Protein AF-A0A1J5NZS7-F1 (afdb_monomer)

Structure (mmCIF, N/CA/C/O backbone):
data_AF-A0A1J5NZS7-F1
#
_entry.id   AF-A0A1J5NZS7-F1
#
loop_
_atom_site.group_PDB
_atom_site.id
_atom_site.type_symbol
_atom_site.label_atom_id
_atom_site.label_alt_id
_atom_site.label_comp_id
_atom_site.label_asym_id
_atom_site.label_entity_id
_atom_site.label_seq_id
_atom_site.pdbx_PDB_ins_code
_atom_site.Cartn_x
_atom_site.Cartn_y
_atom_site.Cartn_z
_atom_site.occupancy
_atom_site.B_iso_or_equiv
_atom_site.auth_seq_id
_atom_site.auth_comp_id
_atom_site.auth_asym_id
_atom_site.auth_atom_id
_atom_site.pdbx_PDB_model_num
ATOM 1 N N . MET A 1 1 ? 31.445 -15.540 2.259 1.00 29.22 1 MET A N 1
ATOM 2 C CA . MET A 1 1 ? 31.788 -14.964 3.585 1.00 29.22 1 MET A CA 1
ATOM 3 C C . MET A 1 1 ? 31.310 -13.514 3.601 1.00 29.22 1 MET A C 1
ATOM 5 O O . MET A 1 1 ? 31.879 -12.692 2.897 1.00 29.22 1 MET A O 1
ATOM 9 N N . GLN A 1 2 ? 30.182 -13.220 4.257 1.00 33.12 2 GLN A N 1
ATOM 10 C CA . GLN A 1 2 ? 29.554 -11.894 4.183 1.00 33.12 2 GLN A CA 1
ATOM 11 C C . GLN A 1 2 ? 30.313 -10.897 5.062 1.00 33.12 2 GLN A C 1
ATOM 13 O O . GLN A 1 2 ? 30.347 -11.056 6.278 1.00 33.12 2 GLN A O 1
ATOM 18 N N . ILE A 1 3 ? 30.919 -9.870 4.457 1.00 36.88 3 ILE A N 1
ATOM 19 C CA . ILE A 1 3 ? 31.410 -8.723 5.223 1.00 36.88 3 ILE A CA 1
ATOM 20 C C . ILE A 1 3 ? 30.192 -7.904 5.631 1.00 36.88 3 ILE A C 1
ATOM 22 O O . ILE A 1 3 ? 29.577 -7.193 4.834 1.00 36.88 3 ILE A O 1
ATOM 26 N N . GLU A 1 4 ? 29.846 -8.080 6.898 1.00 38.47 4 GLU A N 1
ATOM 27 C CA . GLU A 1 4 ? 28.834 -7.358 7.641 1.00 38.47 4 GLU A CA 1
ATOM 28 C C . GLU A 1 4 ? 29.157 -5.862 7.601 1.00 38.47 4 GLU A C 1
ATOM 30 O O . GLU A 1 4 ? 29.973 -5.331 8.354 1.00 38.47 4 GLU A O 1
ATOM 35 N N . ARG A 1 5 ? 28.527 -5.162 6.655 1.00 43.25 5 ARG A N 1
ATOM 36 C CA . ARG A 1 5 ? 28.441 -3.707 6.689 1.00 43.25 5 ARG A CA 1
ATOM 37 C C . ARG A 1 5 ? 27.789 -3.363 8.025 1.00 43.25 5 ARG A C 1
ATOM 39 O O . ARG A 1 5 ? 26.646 -3.765 8.236 1.00 43.25 5 ARG A O 1
ATOM 46 N N . GLN A 1 6 ? 28.505 -2.663 8.911 1.00 40.53 6 GLN A N 1
ATOM 47 C CA . GLN A 1 6 ? 27.960 -2.142 10.169 1.00 40.53 6 GLN A CA 1
ATOM 48 C C . GLN A 1 6 ? 26.869 -1.110 9.863 1.00 40.53 6 GLN A C 1
ATOM 50 O O . GLN A 1 6 ? 27.062 0.102 9.892 1.00 40.53 6 GLN A O 1
ATOM 55 N N . GLU A 1 7 ? 25.703 -1.613 9.496 1.00 51.25 7 GLU A N 1
ATOM 56 C CA . GLU A 1 7 ? 24.465 -0.871 9.458 1.00 51.25 7 GLU A CA 1
ATOM 57 C C . GLU A 1 7 ? 23.940 -0.864 10.900 1.00 51.25 7 GLU A C 1
ATOM 59 O O . GLU A 1 7 ? 23.951 -1.911 11.553 1.00 51.25 7 GLU A O 1
ATOM 64 N N . PRO A 1 8 ? 23.505 0.283 11.446 1.00 57.53 8 PRO A N 1
ATOM 65 C CA . PRO A 1 8 ? 22.951 0.355 12.794 1.00 57.53 8 PRO A CA 1
ATOM 66 C C . PRO A 1 8 ? 21.948 -0.775 13.026 1.00 57.53 8 PRO A C 1
ATOM 68 O O . PRO A 1 8 ? 21.078 -0.994 12.184 1.00 57.53 8 PRO A O 1
ATOM 71 N N . LYS A 1 9 ? 22.043 -1.486 14.158 1.00 54.22 9 LYS A N 1
ATOM 72 C CA . LYS A 1 9 ? 21.214 -2.676 14.466 1.00 54.22 9 LYS A CA 1
ATOM 73 C C . LYS A 1 9 ? 19.714 -2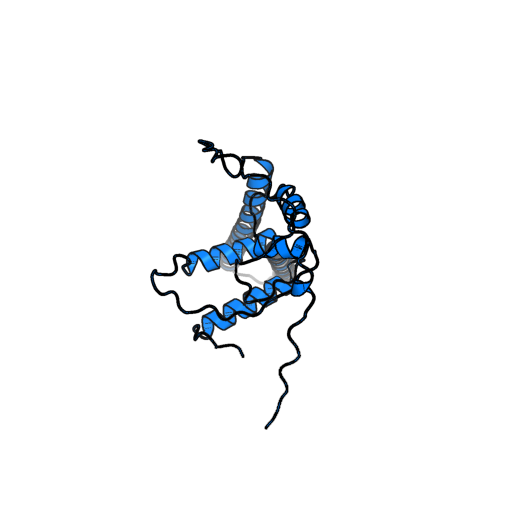.446 14.216 1.00 54.22 9 LYS A C 1
ATOM 75 O O . LYS A 1 9 ? 19.000 -3.349 13.788 1.00 54.22 9 LYS A O 1
ATOM 80 N N . LEU A 1 10 ? 19.262 -1.204 14.401 1.00 58.06 10 LEU A N 1
ATOM 81 C CA . LEU A 1 10 ? 17.901 -0.745 14.130 1.00 58.06 10 LEU A CA 1
ATOM 82 C C . LEU A 1 10 ? 17.540 -0.759 12.631 1.00 58.06 10 LEU A C 1
ATOM 84 O O . LEU A 1 10 ? 16.463 -1.213 12.261 1.00 58.06 10 LEU A O 1
ATOM 88 N N . GLN A 1 11 ? 18.454 -0.333 11.755 1.00 54.72 11 GLN A N 1
ATOM 89 C CA . GLN A 1 11 ? 18.287 -0.394 10.297 1.00 54.72 11 GLN A CA 1
ATOM 90 C C . GLN A 1 11 ? 18.297 -1.829 9.783 1.00 54.72 11 GLN A C 1
ATOM 92 O O . GLN A 1 11 ? 17.528 -2.158 8.881 1.00 54.72 11 GLN A O 1
ATOM 97 N N . HIS A 1 12 ? 19.134 -2.688 10.369 1.00 58.47 12 HIS A N 1
ATOM 98 C CA . HIS A 1 12 ? 19.174 -4.101 10.014 1.00 58.47 12 HIS A CA 1
ATOM 99 C C . HIS A 1 12 ? 17.858 -4.803 10.389 1.00 58.47 12 HIS A C 1
ATOM 101 O O . HIS A 1 12 ? 17.255 -5.461 9.547 1.00 58.47 12 HIS A O 1
ATOM 107 N N . GLY A 1 13 ? 17.342 -4.578 11.604 1.00 59.88 13 GLY A N 1
ATOM 108 C CA . GLY A 1 13 ? 16.048 -5.122 12.036 1.00 59.88 13 GLY A CA 1
ATOM 109 C C . GLY A 1 13 ? 14.876 -4.660 11.163 1.00 59.88 13 GLY A C 1
ATOM 110 O O . GLY A 1 13 ? 14.053 -5.477 10.751 1.00 59.88 13 GLY A O 1
ATOM 111 N N . LEU A 1 14 ? 14.836 -3.371 10.809 1.00 58.19 14 LEU A N 1
ATOM 112 C CA . LEU A 1 14 ? 13.777 -2.799 9.971 1.00 58.19 14 LEU A CA 1
ATOM 113 C C . LEU A 1 14 ? 13.832 -3.326 8.529 1.00 58.19 14 LEU A C 1
ATOM 115 O O . LEU A 1 14 ? 12.791 -3.603 7.941 1.00 58.19 14 LEU A O 1
ATOM 119 N N . LYS A 1 15 ? 15.038 -3.538 7.981 1.00 57.62 15 LYS A N 1
ATOM 120 C CA . LYS A 1 15 ? 15.243 -4.186 6.676 1.00 57.62 15 LYS A CA 1
ATOM 121 C C . LYS A 1 15 ? 14.808 -5.646 6.699 1.00 57.62 15 LYS A C 1
ATOM 123 O O . LYS A 1 15 ? 14.083 -6.067 5.806 1.00 57.62 15 LYS A O 1
ATOM 128 N N . THR A 1 16 ? 15.194 -6.411 7.714 1.00 60.88 16 THR A N 1
ATOM 129 C CA . THR A 1 16 ? 14.817 -7.827 7.825 1.00 60.88 16 THR A CA 1
ATOM 130 C C . THR A 1 16 ? 13.312 -7.993 8.018 1.00 60.88 16 THR A C 1
ATOM 132 O O . THR A 1 16 ? 12.717 -8.872 7.400 1.00 60.88 16 THR A O 1
ATOM 135 N N . LEU A 1 17 ? 12.671 -7.119 8.803 1.00 59.22 17 LEU A N 1
ATOM 136 C CA . LEU A 1 17 ? 11.213 -7.076 8.935 1.00 59.22 17 LEU A CA 1
ATOM 137 C C . LEU A 1 17 ? 10.540 -6.677 7.615 1.00 59.22 17 LEU A C 1
ATOM 139 O O . LEU A 1 17 ? 9.568 -7.313 7.221 1.00 59.22 17 LEU A O 1
ATOM 143 N N . PHE A 1 18 ? 11.081 -5.683 6.908 1.00 60.81 18 PHE A N 1
ATOM 144 C CA . PHE A 1 18 ? 10.610 -5.270 5.586 1.00 60.81 18 PHE A CA 1
ATOM 145 C C . PHE A 1 18 ? 10.687 -6.416 4.571 1.00 60.81 18 PHE A C 1
ATOM 147 O O . PHE A 1 18 ? 9.687 -6.715 3.931 1.00 60.81 18 PHE A O 1
ATOM 154 N N . TYR A 1 19 ? 11.827 -7.105 4.459 1.00 59.44 19 TYR A N 1
ATOM 155 C CA . TYR A 1 19 ? 11.985 -8.248 3.555 1.00 59.44 19 TYR A CA 1
ATOM 156 C C . TYR A 1 19 ? 11.144 -9.454 3.982 1.00 59.44 19 TYR A C 1
ATOM 158 O O . TYR A 1 19 ? 10.617 -10.137 3.114 1.00 59.44 19 TYR A O 1
ATOM 166 N N . LYS A 1 20 ? 10.961 -9.711 5.285 1.00 60.00 20 LYS A N 1
ATOM 167 C CA . LYS A 1 20 ? 10.060 -10.773 5.766 1.00 60.00 20 LYS A CA 1
ATOM 168 C C . LYS A 1 20 ? 8.598 -10.464 5.461 1.00 60.00 20 LYS A C 1
ATOM 170 O O . LYS A 1 20 ? 7.912 -11.337 4.950 1.00 60.00 20 LYS A O 1
ATOM 175 N N . LEU A 1 21 ? 8.132 -9.243 5.730 1.00 57.19 21 LEU A N 1
ATOM 176 C CA . LEU A 1 21 ? 6.785 -8.806 5.360 1.00 57.19 21 LEU A CA 1
ATOM 177 C C . LEU A 1 21 ? 6.618 -8.846 3.843 1.00 57.19 21 LEU A C 1
ATOM 179 O O . LEU A 1 21 ? 5.639 -9.384 3.350 1.00 57.19 21 LEU A O 1
ATOM 183 N N . MET A 1 22 ? 7.588 -8.356 3.081 1.00 57.00 22 MET A N 1
ATOM 184 C CA . MET A 1 22 ? 7.512 -8.372 1.626 1.00 57.00 22 MET A CA 1
ATOM 185 C C . MET A 1 22 ? 7.537 -9.803 1.067 1.00 57.00 22 MET A C 1
ATOM 187 O O . MET A 1 22 ? 6.711 -10.107 0.224 1.00 57.00 22 MET 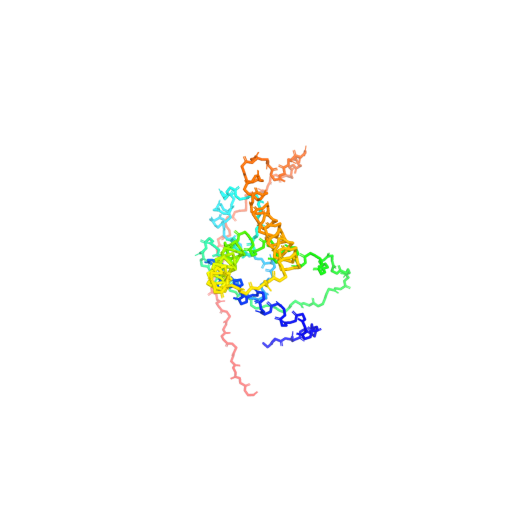A O 1
ATOM 191 N N . ASN A 1 23 ? 8.365 -10.725 1.564 1.00 57.88 23 ASN A N 1
ATOM 192 C CA . ASN A 1 23 ? 8.367 -12.124 1.099 1.00 57.88 23 ASN A CA 1
ATOM 193 C C . ASN A 1 23 ? 7.168 -12.940 1.596 1.00 57.88 23 ASN A C 1
ATOM 195 O O . ASN A 1 23 ? 6.746 -13.864 0.916 1.00 57.88 23 ASN A O 1
ATOM 199 N N . ALA A 1 24 ? 6.593 -12.601 2.752 1.00 51.91 24 ALA A N 1
ATOM 200 C CA . ALA A 1 24 ? 5.364 -13.235 3.229 1.00 51.91 24 ALA A CA 1
ATOM 201 C C . ALA A 1 24 ? 4.127 -12.800 2.429 1.00 51.91 24 ALA A C 1
ATOM 203 O O . ALA A 1 24 ? 3.082 -13.442 2.525 1.00 51.91 24 ALA A O 1
ATOM 204 N N . THR A 1 25 ? 4.225 -11.697 1.679 1.00 48.38 25 THR A N 1
ATOM 205 C CA . THR A 1 25 ? 3.036 -11.013 1.164 1.00 48.38 25 THR A CA 1
ATOM 206 C C . THR A 1 25 ? 3.089 -10.552 -0.281 1.00 48.38 25 THR A C 1
ATOM 208 O O . THR A 1 25 ? 2.053 -10.204 -0.850 1.00 48.38 25 THR A O 1
ATOM 211 N N . SER A 1 26 ? 4.273 -10.483 -0.868 1.00 52.22 26 SER A N 1
ATOM 212 C CA . SER A 1 26 ? 4.413 -10.340 -2.305 1.00 52.22 26 SER A CA 1
ATOM 213 C C . SER A 1 26 ? 4.351 -11.731 -2.917 1.00 52.22 26 SER A C 1
ATOM 215 O O . SER A 1 26 ? 4.823 -12.710 -2.343 1.00 52.22 26 SER A O 1
ATOM 217 N N . THR A 1 27 ? 3.772 -11.819 -4.105 1.00 51.03 27 THR A N 1
ATOM 218 C CA . THR A 1 27 ? 3.745 -13.037 -4.926 1.00 51.03 27 THR A CA 1
ATOM 219 C C . THR A 1 27 ? 5.139 -13.483 -5.387 1.00 51.03 27 THR A C 1
ATOM 221 O O . THR A 1 27 ? 5.258 -14.456 -6.123 1.00 51.03 27 THR A O 1
ATOM 224 N N . VAL A 1 28 ? 6.195 -12.772 -4.979 1.00 55.66 28 VAL A N 1
ATOM 225 C CA . VAL A 1 28 ? 7.517 -12.794 -5.587 1.00 55.66 28 VAL A CA 1
ATOM 226 C C . VAL A 1 28 ? 8.586 -12.820 -4.492 1.00 55.66 28 VAL A C 1
ATOM 228 O O . VAL A 1 28 ? 8.664 -11.921 -3.665 1.00 55.66 28 VAL A O 1
ATOM 231 N N . ASN A 1 29 ? 9.449 -13.834 -4.468 1.00 56.28 29 ASN A N 1
ATOM 232 C CA . ASN A 1 29 ? 10.486 -13.934 -3.439 1.00 56.28 29 ASN A CA 1
ATOM 233 C C . ASN A 1 29 ? 11.655 -12.982 -3.730 1.00 56.28 29 ASN A C 1
ATOM 235 O O . ASN A 1 29 ? 12.576 -13.311 -4.472 1.00 56.28 29 ASN A O 1
ATOM 239 N N . LEU A 1 30 ? 11.668 -11.818 -3.084 1.00 59.44 30 LEU A N 1
ATOM 240 C CA . LEU A 1 30 ? 12.799 -10.901 -3.140 1.00 59.44 30 LEU A CA 1
ATOM 241 C C . LEU A 1 30 ? 13.918 -11.389 -2.214 1.00 59.44 30 LEU A C 1
ATOM 243 O O . LEU A 1 30 ? 13.829 -11.321 -0.983 1.00 59.44 30 LEU A O 1
ATOM 247 N N . ARG A 1 31 ? 15.013 -11.867 -2.809 1.00 55.53 31 ARG A N 1
ATOM 248 C CA . ARG A 1 31 ? 16.212 -12.260 -2.064 1.00 55.53 31 ARG A CA 1
ATOM 249 C C . ARG A 1 31 ? 17.068 -11.023 -1.748 1.00 55.53 31 ARG A C 1
ATOM 251 O O . ARG A 1 31 ? 17.441 -10.246 -2.626 1.00 55.53 31 ARG A O 1
ATOM 258 N N . SER A 1 32 ? 17.326 -10.809 -0.455 1.00 53.50 32 SER A N 1
ATOM 259 C CA . SER A 1 32 ? 18.091 -9.668 0.072 1.00 53.50 32 SER A CA 1
ATOM 260 C C . SER A 1 32 ? 19.527 -9.656 -0.465 1.00 53.50 32 SER A C 1
ATOM 262 O O . SER A 1 32 ? 20.188 -10.688 -0.462 1.00 53.50 32 SER A O 1
ATOM 264 N N . GLY A 1 33 ? 20.025 -8.479 -0.862 1.00 56.69 33 GLY A N 1
ATOM 265 C CA . GLY A 1 33 ? 21.426 -8.274 -1.265 1.00 56.69 33 GLY A CA 1
ATOM 266 C C . GLY A 1 33 ? 21.675 -8.180 -2.772 1.00 56.69 33 GLY A C 1
ATOM 267 O O . GLY A 1 33 ? 22.801 -7.914 -3.178 1.00 56.69 33 GLY A O 1
ATOM 268 N N . ALA A 1 34 ? 20.644 -8.327 -3.608 1.00 58.12 34 ALA A N 1
ATOM 269 C CA . ALA A 1 34 ? 20.796 -8.217 -5.053 1.00 58.12 34 ALA A CA 1
ATOM 270 C C . ALA A 1 34 ? 21.145 -6.781 -5.498 1.00 58.12 34 ALA A C 1
ATOM 272 O O . ALA A 1 34 ? 20.353 -5.840 -5.323 1.00 58.12 34 ALA A O 1
ATOM 273 N N . GLY A 1 35 ? 22.324 -6.633 -6.108 1.00 62.75 35 GLY A N 1
ATOM 274 C CA . GLY A 1 35 ? 22.712 -5.437 -6.850 1.00 62.75 35 GLY A CA 1
ATOM 275 C C . GLY A 1 35 ? 21.821 -5.206 -8.077 1.00 62.75 35 GLY A C 1
ATOM 276 O O . GLY A 1 35 ? 21.082 -6.091 -8.516 1.00 62.75 35 GLY A O 1
ATOM 277 N N . ASP A 1 36 ? 21.886 -3.998 -8.633 1.00 72.88 36 ASP A N 1
ATOM 278 C CA . ASP A 1 36 ? 21.154 -3.649 -9.861 1.00 72.88 36 ASP A CA 1
ATOM 279 C C . ASP A 1 36 ? 21.914 -4.093 -11.131 1.00 72.88 36 ASP A C 1
ATOM 281 O O . ASP A 1 36 ? 21.402 -3.971 -12.239 1.00 72.88 36 ASP A O 1
ATOM 285 N N . PHE A 1 37 ? 23.125 -4.643 -10.972 1.00 80.88 37 PHE A N 1
ATOM 286 C CA . PHE A 1 37 ? 23.946 -5.176 -12.055 1.00 80.88 37 PHE A CA 1
ATOM 287 C C . PHE A 1 37 ? 23.483 -6.581 -12.450 1.00 80.88 37 PHE A C 1
ATOM 289 O O . PHE A 1 37 ? 23.514 -7.496 -11.625 1.00 80.88 37 PHE A O 1
ATOM 296 N N . ARG A 1 38 ? 23.017 -6.741 -13.694 1.00 85.50 38 ARG A N 1
ATOM 297 C CA . ARG A 1 38 ? 22.418 -7.982 -14.206 1.00 85.50 38 ARG A CA 1
ATOM 298 C C . ARG A 1 38 ? 22.684 -8.141 -15.697 1.00 85.50 38 ARG A C 1
ATOM 300 O O . ARG A 1 38 ? 22.736 -7.152 -16.425 1.00 85.50 38 ARG A O 1
ATOM 307 N N . LEU A 1 39 ? 22.780 -9.390 -16.138 1.00 88.75 39 LEU A N 1
ATOM 308 C CA . LEU A 1 39 ? 22.722 -9.765 -17.546 1.00 88.75 39 LEU A CA 1
ATOM 309 C C . LEU A 1 39 ? 21.345 -10.376 -17.808 1.00 88.75 39 LEU A C 1
ATOM 311 O O . LEU A 1 39 ? 20.911 -11.253 -17.067 1.00 88.75 39 LEU A O 1
ATOM 315 N N . LEU A 1 40 ? 20.652 -9.877 -18.830 1.00 90.56 40 LEU A N 1
ATOM 316 C CA . LEU A 1 40 ? 19.320 -10.337 -19.213 1.00 90.56 40 LEU A CA 1
ATOM 317 C C . LEU A 1 40 ? 19.367 -10.835 -20.653 1.00 90.56 40 LEU A C 1
ATOM 319 O O . LEU A 1 40 ? 19.869 -10.136 -21.533 1.00 90.56 40 LEU A O 1
ATOM 323 N N . ASP A 1 41 ? 18.814 -12.020 -20.890 1.00 92.44 41 ASP A N 1
ATOM 324 C CA . ASP A 1 41 ? 18.586 -12.497 -22.249 1.00 92.44 41 ASP A CA 1
ATOM 325 C C . ASP A 1 41 ? 17.520 -11.628 -22.946 1.00 92.44 41 ASP A C 1
ATOM 327 O O . ASP A 1 41 ? 16.601 -11.085 -22.319 1.00 92.44 41 ASP A O 1
ATOM 331 N N . ARG A 1 42 ? 17.621 -11.510 -24.271 1.00 92.31 42 ARG A N 1
ATOM 332 C CA . ARG A 1 42 ? 16.721 -10.715 -25.112 1.00 92.31 42 ARG A CA 1
ATOM 333 C C . ARG A 1 42 ? 15.263 -11.132 -24.934 1.00 92.31 42 ARG A C 1
ATOM 335 O O . ARG A 1 42 ? 14.382 -10.272 -24.944 1.00 92.31 42 ARG A O 1
ATOM 342 N N . ARG A 1 43 ? 14.999 -12.427 -24.723 1.00 91.62 43 ARG A N 1
ATOM 343 C CA . ARG A 1 43 ? 13.647 -12.930 -24.438 1.00 91.62 43 ARG A CA 1
ATOM 344 C C . ARG A 1 43 ? 13.063 -12.295 -23.173 1.00 91.62 43 ARG A C 1
ATOM 346 O O . ARG A 1 43 ? 11.923 -11.837 -23.202 1.00 91.62 43 ARG A O 1
ATOM 353 N N . VAL A 1 44 ? 13.849 -12.207 -22.100 1.00 91.25 44 VAL A N 1
ATOM 354 C CA . VAL A 1 44 ? 13.435 -11.602 -20.823 1.00 91.25 44 VAL A CA 1
ATOM 355 C C . VAL A 1 44 ? 13.119 -10.118 -21.008 1.00 91.25 44 VAL A C 1
ATOM 357 O O . VAL A 1 44 ? 12.064 -9.646 -20.583 1.00 91.25 44 VAL A O 1
ATOM 360 N N . VAL A 1 45 ? 13.997 -9.395 -21.711 1.00 92.06 45 VAL A N 1
ATOM 361 C CA . VAL A 1 45 ? 13.826 -7.962 -21.999 1.00 92.06 45 VAL A CA 1
ATOM 362 C C . VAL A 1 45 ? 12.528 -7.697 -22.764 1.00 92.06 45 VAL A C 1
ATOM 364 O O . VAL A 1 45 ? 11.782 -6.785 -22.409 1.00 92.06 45 VAL A O 1
ATOM 367 N N . ASN A 1 46 ? 12.213 -8.516 -23.770 1.00 92.75 46 ASN A N 1
ATOM 368 C CA . ASN A 1 46 ? 10.983 -8.371 -24.549 1.00 92.75 46 ASN A CA 1
ATOM 369 C C . ASN A 1 46 ? 9.722 -8.507 -23.676 1.00 92.75 46 ASN A C 1
ATOM 371 O O . ASN A 1 46 ? 8.803 -7.701 -23.810 1.00 92.75 46 ASN A O 1
ATOM 375 N N . HIS A 1 47 ? 9.689 -9.473 -22.750 1.00 90.88 47 HIS A N 1
ATOM 376 C CA . HIS A 1 47 ? 8.553 -9.643 -21.837 1.00 90.88 47 HIS A CA 1
ATOM 377 C C . HIS A 1 47 ? 8.421 -8.484 -20.843 1.00 90.88 47 HIS A C 1
ATOM 379 O O . HIS A 1 47 ? 7.318 -7.986 -20.637 1.00 90.88 47 HIS A O 1
ATOM 385 N N . ILE A 1 48 ? 9.532 -7.993 -20.284 1.00 90.56 48 ILE A N 1
ATOM 386 C CA . ILE A 1 48 ? 9.523 -6.836 -19.370 1.00 90.56 48 ILE A CA 1
ATOM 387 C C . ILE A 1 48 ? 9.065 -5.554 -20.084 1.00 90.56 48 ILE A C 1
ATOM 389 O O . ILE A 1 48 ? 8.387 -4.704 -19.498 1.00 90.56 48 ILE A O 1
ATOM 393 N N . ASN A 1 49 ? 9.423 -5.391 -21.357 1.00 89.56 49 ASN A N 1
ATOM 394 C CA . ASN A 1 49 ? 9.003 -4.240 -22.155 1.00 89.56 49 ASN A CA 1
ATOM 395 C C . ASN A 1 49 ? 7.511 -4.280 -22.506 1.00 89.56 49 ASN A C 1
ATOM 397 O O . ASN A 1 49 ? 6.902 -3.221 -22.625 1.00 89.56 49 ASN A O 1
ATOM 401 N N . ALA A 1 50 ? 6.915 -5.471 -22.609 1.00 89.19 50 ALA A N 1
ATOM 402 C CA . ALA A 1 50 ? 5.487 -5.642 -22.869 1.00 89.19 50 ALA A CA 1
ATOM 403 C C . ALA A 1 50 ? 4.591 -5.341 -21.651 1.00 89.19 50 ALA A C 1
ATOM 405 O O . ALA A 1 50 ? 3.378 -5.203 -21.809 1.00 89.19 50 ALA A O 1
ATOM 406 N N . LEU A 1 51 ? 5.157 -5.233 -20.442 1.00 88.00 51 LEU A N 1
ATOM 407 C CA . LEU A 1 51 ? 4.382 -4.951 -19.235 1.00 88.00 51 LEU A CA 1
ATOM 408 C C . LEU A 1 51 ? 3.783 -3.532 -19.282 1.00 88.00 51 LEU A C 1
ATOM 410 O O . LEU A 1 51 ? 4.529 -2.559 -19.447 1.00 88.00 51 LEU A O 1
ATOM 414 N N . PRO A 1 52 ? 2.460 -3.377 -19.081 1.00 82.94 52 PRO A N 1
ATOM 415 C CA . PRO A 1 52 ? 1.797 -2.072 -19.122 1.00 82.94 52 PRO A CA 1
ATOM 416 C C . PRO A 1 52 ? 2.106 -1.199 -17.895 1.00 82.94 52 PRO A C 1
ATOM 418 O O . PRO A 1 52 ? 1.727 -0.031 -17.862 1.00 82.94 52 PRO A O 1
ATOM 421 N N . GLU A 1 53 ? 2.792 -1.755 -16.896 1.00 83.44 53 GLU A N 1
ATOM 422 C CA . GLU A 1 53 ? 3.058 -1.125 -15.607 1.00 83.44 53 GLU A CA 1
ATOM 423 C C . GLU A 1 53 ? 3.905 0.142 -15.756 1.00 83.44 53 GLU A C 1
ATOM 425 O O . GLU A 1 53 ? 5.014 0.141 -16.314 1.00 83.44 53 GLU A O 1
ATOM 430 N N . ARG A 1 54 ? 3.383 1.237 -15.201 1.00 81.62 54 ARG A N 1
ATOM 431 C CA . ARG A 1 54 ? 4.062 2.534 -15.118 1.00 81.62 54 ARG A CA 1
ATOM 432 C C . ARG A 1 54 ? 4.937 2.614 -13.883 1.00 81.62 54 ARG A C 1
ATOM 434 O O . ARG A 1 54 ? 6.094 3.027 -13.966 1.00 81.62 54 ARG A O 1
ATOM 441 N N . ASN A 1 55 ? 4.399 2.202 -12.737 1.00 76.31 55 ASN A N 1
ATOM 442 C CA . ASN A 1 55 ? 5.114 2.203 -11.462 1.00 76.31 55 ASN A CA 1
ATOM 443 C C . ASN A 1 55 ? 6.004 0.960 -11.332 1.00 76.31 55 ASN A C 1
ATOM 445 O O . ASN A 1 55 ? 5.719 0.026 -10.585 1.00 76.31 55 ASN A O 1
ATOM 449 N N . ARG A 1 56 ? 7.106 0.953 -12.086 1.00 77.38 56 ARG A N 1
ATOM 450 C CA . ARG A 1 56 ? 8.000 -0.201 -12.222 1.00 77.38 56 ARG A CA 1
ATOM 451 C C . ARG A 1 56 ? 8.912 -0.385 -11.011 1.00 77.38 56 ARG A C 1
ATOM 453 O O . ARG A 1 56 ? 9.946 0.270 -10.878 1.00 77.38 56 ARG A O 1
ATOM 460 N N . PHE A 1 57 ? 8.595 -1.359 -10.167 1.00 78.19 57 PHE A N 1
ATOM 461 C CA . PHE A 1 57 ? 9.540 -1.887 -9.184 1.00 78.19 57 PHE A CA 1
ATOM 462 C C . PHE A 1 57 ? 10.363 -3.012 -9.823 1.00 78.19 57 PHE A C 1
ATOM 464 O O . PHE A 1 57 ? 10.049 -4.193 -9.695 1.00 78.19 57 PHE A O 1
ATOM 471 N N . MET A 1 58 ? 11.436 -2.637 -10.523 1.00 78.69 58 MET A N 1
ATOM 472 C CA . MET A 1 58 ? 12.278 -3.570 -11.289 1.00 78.69 58 MET A CA 1
ATOM 473 C C . MET A 1 58 ? 12.721 -4.802 -10.490 1.00 78.69 58 MET A C 1
ATOM 475 O O . MET A 1 58 ? 12.685 -5.908 -11.013 1.00 78.69 58 MET A O 1
ATOM 479 N N . LYS A 1 59 ? 13.068 -4.638 -9.204 1.00 75.69 59 LYS A N 1
ATOM 480 C CA . LYS A 1 59 ? 13.494 -5.761 -8.351 1.00 75.69 59 LYS A CA 1
ATOM 481 C C . LYS A 1 59 ? 12.416 -6.836 -8.201 1.00 75.69 59 LYS A C 1
ATOM 483 O O . LYS A 1 59 ? 12.761 -8.007 -8.168 1.00 75.69 59 LYS A O 1
ATOM 488 N N . GLY A 1 60 ? 11.145 -6.443 -8.122 1.00 75.88 60 GLY A N 1
ATOM 489 C CA . GLY A 1 60 ? 10.026 -7.384 -8.110 1.00 75.88 60 GLY A CA 1
ATOM 490 C C . GLY A 1 60 ? 9.706 -7.909 -9.505 1.00 75.88 60 GLY A C 1
ATOM 491 O O . GLY A 1 60 ? 9.446 -9.092 -9.659 1.00 75.88 60 GLY A O 1
ATOM 492 N N . LEU A 1 61 ? 9.787 -7.063 -10.536 1.00 82.00 61 LEU A N 1
ATOM 493 C CA . LEU A 1 61 ? 9.466 -7.478 -11.904 1.00 82.00 61 LEU A CA 1
ATOM 494 C C . LEU A 1 61 ? 10.431 -8.525 -12.454 1.00 82.00 61 LEU A C 1
ATOM 496 O O . LEU A 1 61 ? 9.976 -9.470 -13.084 1.00 82.00 61 LEU A O 1
ATOM 500 N N . TYR A 1 62 ? 11.731 -8.426 -12.172 1.00 82.75 62 TYR A N 1
ATOM 501 C CA . TYR A 1 62 ? 12.687 -9.455 -12.600 1.00 82.75 62 TYR A CA 1
ATOM 502 C C . TYR A 1 62 ? 12.333 -10.842 -12.064 1.00 82.75 62 TYR A C 1
ATOM 504 O O . TYR A 1 62 ? 12.376 -11.818 -12.805 1.00 82.75 62 TYR A O 1
ATOM 512 N N . GLU A 1 63 ? 11.943 -10.909 -10.797 1.00 78.50 63 GLU A N 1
ATOM 513 C CA . GLU A 1 63 ? 11.559 -12.156 -10.143 1.00 78.50 63 GLU A CA 1
ATOM 514 C C . GLU A 1 63 ? 10.143 -12.611 -10.559 1.00 78.50 63 GLU A C 1
ATOM 516 O O . GLU A 1 63 ? 9.892 -13.807 -10.667 1.00 78.50 63 GLU A O 1
ATOM 521 N N . TRP A 1 64 ? 9.217 -11.684 -10.846 1.00 79.94 64 TRP A N 1
ATOM 522 C CA . TRP A 1 64 ? 7.850 -12.004 -11.286 1.00 79.94 64 TRP A CA 1
ATOM 523 C C . TRP A 1 64 ? 7.812 -12.700 -12.647 1.00 79.94 64 TRP A C 1
ATOM 525 O O . TRP A 1 64 ? 7.019 -13.615 -12.849 1.00 79.94 64 TRP A O 1
ATOM 535 N N . VAL A 1 65 ? 8.673 -12.278 -13.580 1.00 84.19 65 VAL A N 1
ATOM 536 C CA . VAL A 1 65 ? 8.720 -12.874 -14.923 1.00 84.19 65 VAL A CA 1
ATOM 537 C C . VAL A 1 65 ? 9.188 -14.343 -14.863 1.00 84.19 65 VAL A C 1
ATOM 539 O O . VAL A 1 65 ? 8.855 -15.124 -15.750 1.00 84.19 65 VAL A O 1
ATOM 542 N N . GLY A 1 66 ? 9.892 -14.748 -13.797 1.00 81.50 66 GLY A N 1
ATOM 543 C CA . GLY A 1 66 ? 10.077 -16.160 -13.443 1.00 81.50 66 GLY A CA 1
ATOM 544 C C . GLY A 1 66 ? 11.004 -16.961 -14.363 1.00 81.50 66 GLY A C 1
ATOM 545 O O . GLY A 1 66 ? 10.915 -18.184 -14.397 1.00 81.50 66 GLY A O 1
ATOM 546 N N . PHE A 1 67 ? 11.875 -16.293 -15.123 1.00 86.00 67 PHE A N 1
ATOM 547 C CA . PHE A 1 67 ? 12.897 -16.962 -15.930 1.00 86.00 67 PHE A CA 1
ATOM 548 C C . PHE A 1 67 ? 14.015 -17.560 -15.067 1.00 86.00 67 PHE A C 1
ATOM 550 O O . PHE A 1 67 ? 14.312 -17.066 -13.974 1.00 86.00 67 PHE A O 1
ATOM 557 N N . ASP A 1 68 ? 14.691 -18.574 -15.613 1.00 84.12 68 ASP A N 1
ATOM 558 C CA . ASP A 1 68 ? 15.866 -19.179 -14.991 1.00 84.12 68 ASP A CA 1
ATOM 559 C C . ASP A 1 68 ? 16.924 -18.118 -14.686 1.00 84.12 68 ASP A C 1
ATOM 561 O O . ASP A 1 68 ? 17.354 -17.352 -15.552 1.00 84.12 68 ASP A O 1
ATOM 565 N N . SER A 1 69 ? 17.324 -18.066 -13.419 1.00 83.06 69 SER A N 1
ATOM 566 C CA . SER A 1 69 ? 18.195 -17.026 -12.890 1.00 83.06 69 SER A CA 1
ATOM 567 C C . SER A 1 69 ? 19.332 -17.654 -12.097 1.00 83.06 69 SER A C 1
ATOM 569 O O . SER A 1 69 ? 19.103 -18.437 -11.175 1.00 83.06 69 SER A O 1
ATOM 571 N N . VAL A 1 70 ? 20.566 -17.281 -12.437 1.00 84.94 70 VAL A N 1
ATOM 572 C CA . VAL A 1 70 ? 21.778 -17.686 -11.714 1.00 84.94 70 VAL A CA 1
ATOM 573 C C . VAL A 1 70 ? 22.375 -16.466 -11.027 1.00 84.94 70 VAL A C 1
ATOM 575 O O . VAL A 1 70 ? 22.486 -15.392 -11.618 1.00 84.94 70 VAL A O 1
ATOM 578 N N . TRP A 1 71 ? 22.770 -16.638 -9.768 1.00 79.88 71 TRP A N 1
ATOM 579 C CA . TRP A 1 71 ? 23.360 -15.581 -8.958 1.00 79.88 71 TRP A CA 1
ATOM 580 C C . TRP A 1 71 ? 24.868 -15.754 -8.885 1.00 79.88 71 TRP A C 1
ATOM 582 O O . TRP A 1 71 ? 25.359 -16.814 -8.508 1.00 79.88 71 TRP A O 1
ATOM 592 N N . LEU A 1 72 ? 25.593 -14.687 -9.211 1.00 81.56 72 LEU A N 1
ATOM 593 C CA . LEU A 1 72 ? 27.033 -14.612 -9.013 1.00 81.56 72 LEU A CA 1
ATOM 594 C C . LEU A 1 72 ? 27.303 -13.732 -7.800 1.00 81.56 72 LEU A C 1
ATOM 596 O O . LEU A 1 72 ? 27.022 -12.530 -7.809 1.00 81.56 72 LEU A O 1
ATOM 600 N N . GLU A 1 73 ? 27.820 -14.347 -6.742 1.00 80.12 73 GLU A N 1
ATOM 601 C CA . GLU A 1 73 ? 28.275 -13.607 -5.576 1.00 80.12 73 GLU A CA 1
ATOM 602 C C . GLU A 1 73 ? 29.503 -12.784 -5.958 1.00 80.12 73 GLU A C 1
ATOM 604 O O . GLU A 1 73 ? 30.506 -13.311 -6.436 1.00 80.12 73 GLU A O 1
ATOM 609 N N . TYR A 1 74 ? 29.425 -11.474 -5.743 1.00 76.81 74 TYR A N 1
ATOM 610 C CA . TYR A 1 74 ? 30.567 -10.589 -5.893 1.00 76.81 74 TYR A CA 1
ATOM 611 C C . TYR A 1 74 ? 30.628 -9.636 -4.708 1.00 76.81 74 TYR A C 1
ATOM 613 O O . TYR A 1 74 ? 29.608 -9.224 -4.147 1.00 76.81 74 TYR A O 1
ATOM 621 N N . GLN A 1 75 ? 31.844 -9.265 -4.330 1.00 75.94 75 GLN A N 1
ATOM 622 C CA . GLN A 1 75 ? 32.062 -8.276 -3.294 1.00 75.94 75 GLN A CA 1
ATOM 623 C C . GLN A 1 75 ? 32.224 -6.900 -3.935 1.00 75.94 75 GLN A C 1
ATOM 625 O O . GLN A 1 75 ? 33.201 -6.629 -4.629 1.00 75.94 75 GLN A O 1
ATOM 630 N N . ALA A 1 76 ? 31.250 -6.020 -3.712 1.00 72.69 76 ALA A N 1
ATOM 631 C CA . ALA A 1 76 ? 31.355 -4.640 -4.160 1.00 72.69 76 ALA A CA 1
ATOM 632 C C . ALA A 1 76 ? 32.449 -3.918 -3.356 1.00 72.69 76 ALA A C 1
ATOM 634 O O . ALA A 1 76 ? 32.332 -3.764 -2.138 1.00 72.69 76 ALA A O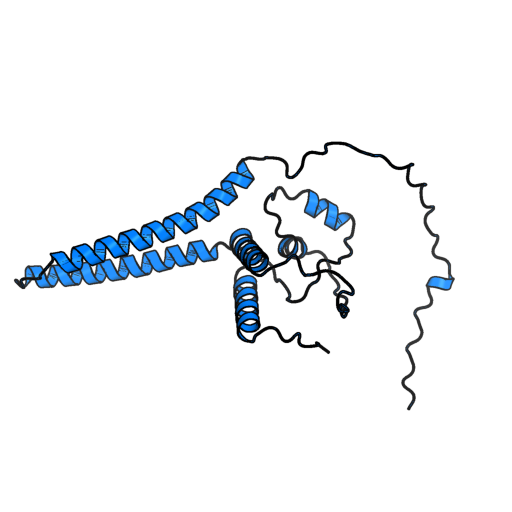 1
ATOM 635 N N . LEU A 1 77 ? 33.499 -3.464 -4.042 1.00 77.12 77 LEU A N 1
ATOM 636 C CA . LEU A 1 77 ? 34.534 -2.624 -3.445 1.00 77.12 77 LEU A CA 1
ATOM 637 C C . LEU A 1 77 ? 33.944 -1.273 -2.991 1.00 77.12 77 LEU A C 1
ATOM 639 O O . LEU A 1 77 ? 32.959 -0.796 -3.572 1.00 77.12 77 LEU A O 1
ATOM 643 N N . PRO A 1 78 ? 34.532 -0.626 -1.968 1.00 73.81 78 PRO A N 1
ATOM 644 C CA . PRO A 1 78 ? 34.158 0.730 -1.583 1.00 73.81 78 PRO A CA 1
ATOM 645 C C . PRO A 1 78 ? 34.261 1.678 -2.783 1.00 73.81 78 PRO A C 1
ATOM 647 O O . PRO A 1 78 ? 35.208 1.606 -3.565 1.00 73.81 78 PRO A O 1
ATOM 650 N N . ARG A 1 79 ? 33.284 2.579 -2.941 1.00 72.69 79 ARG A N 1
ATOM 651 C CA . ARG A 1 79 ? 33.328 3.589 -4.008 1.00 72.69 79 ARG A CA 1
ATOM 652 C C . ARG A 1 79 ? 34.559 4.474 -3.801 1.00 72.69 79 ARG A C 1
ATOM 654 O O . ARG A 1 79 ? 34.716 5.029 -2.718 1.00 72.69 79 ARG A O 1
ATOM 661 N N . ALA A 1 80 ? 35.381 4.634 -4.837 1.00 72.44 80 ALA A N 1
ATOM 662 C CA . ALA A 1 80 ? 36.557 5.503 -4.786 1.00 72.44 80 ALA A CA 1
ATOM 663 C C . ALA A 1 80 ? 36.175 6.987 -4.625 1.00 72.44 80 ALA A C 1
ATOM 665 O O . ALA A 1 80 ? 36.845 7.725 -3.910 1.00 72.44 80 ALA A O 1
ATOM 666 N N . HIS A 1 81 ? 35.061 7.410 -5.238 1.00 67.62 81 HIS A N 1
ATOM 667 C CA . HIS A 1 81 ? 34.554 8.782 -5.178 1.00 67.62 81 HIS A CA 1
ATOM 668 C C . HIS A 1 81 ? 33.016 8.828 -5.182 1.00 67.62 81 HIS A C 1
ATOM 670 O O . HIS A 1 81 ? 32.349 7.930 -5.702 1.00 67.62 81 HIS A O 1
ATOM 676 N N . GLY A 1 82 ? 32.461 9.911 -4.630 1.00 70.12 82 GLY A N 1
ATOM 677 C CA . GLY A 1 82 ? 31.025 10.204 -4.607 1.00 70.12 82 GLY A CA 1
ATOM 678 C C . GLY A 1 82 ? 30.291 9.702 -3.358 1.00 70.12 82 GLY A C 1
ATOM 679 O O . GLY A 1 82 ? 30.587 8.642 -2.807 1.00 70.12 82 GLY A O 1
ATOM 680 N N . SER A 1 83 ? 29.291 10.465 -2.914 1.00 60.31 83 SER A N 1
ATOM 681 C CA . SER A 1 83 ? 28.368 10.059 -1.852 1.00 60.31 83 SER A CA 1
ATOM 682 C C . SER A 1 83 ? 27.182 9.277 -2.431 1.00 60.31 83 SER A C 1
ATOM 684 O O . SER A 1 83 ? 26.829 9.398 -3.606 1.00 60.31 83 SER A O 1
ATOM 686 N N . SER A 1 84 ? 26.557 8.417 -1.621 1.00 63.47 84 SER A N 1
ATOM 687 C CA . SER A 1 84 ? 25.314 7.758 -2.031 1.00 63.47 84 SER A CA 1
ATOM 688 C C . SER A 1 84 ? 24.203 8.800 -2.161 1.00 63.47 84 SER A C 1
ATOM 690 O O . SER A 1 84 ? 23.732 9.327 -1.157 1.00 63.47 84 SER A O 1
ATOM 692 N N . THR A 1 85 ? 23.734 9.048 -3.384 1.00 58.22 85 THR A N 1
ATOM 693 C CA . THR A 1 85 ? 22.500 9.810 -3.656 1.00 58.22 85 THR A CA 1
ATOM 694 C C . THR A 1 85 ? 21.251 9.090 -3.150 1.00 58.22 85 THR A C 1
ATOM 696 O O . THR A 1 85 ? 20.198 9.702 -2.969 1.00 58.22 85 THR A O 1
ATOM 699 N N . PHE A 1 86 ? 21.363 7.792 -2.861 1.00 59.00 86 PHE A N 1
ATOM 700 C CA . PHE A 1 86 ? 20.298 7.011 -2.258 1.00 59.00 86 PHE A CA 1
ATOM 701 C C . PHE A 1 86 ? 20.295 7.220 -0.739 1.00 59.00 86 PHE A C 1
ATOM 703 O O . PHE A 1 86 ? 20.943 6.494 0.017 1.00 59.00 86 PHE A O 1
ATOM 710 N N . GLY A 1 87 ? 19.614 8.281 -0.306 1.00 67.06 87 GLY A N 1
ATOM 711 C CA . GLY A 1 87 ? 19.385 8.582 1.105 1.00 67.06 87 GLY A CA 1
ATOM 712 C C . GLY A 1 87 ? 18.246 7.758 1.713 1.00 67.06 87 GLY A C 1
ATOM 713 O O . GLY A 1 87 ? 17.474 7.092 1.022 1.00 67.06 87 GLY A O 1
ATOM 714 N N . TRP A 1 88 ? 18.076 7.875 3.028 1.00 58.66 88 TRP A N 1
ATOM 715 C CA . TRP A 1 88 ? 17.033 7.187 3.800 1.00 58.66 88 TRP A CA 1
ATOM 716 C C . TRP A 1 88 ? 15.608 7.400 3.277 1.00 58.66 88 TRP A C 1
ATOM 718 O O . TRP A 1 88 ? 14.822 6.457 3.220 1.00 58.66 88 TRP A O 1
ATOM 728 N N . LYS A 1 89 ? 15.279 8.621 2.836 1.00 62.66 89 LYS A N 1
ATOM 729 C CA . LYS A 1 89 ? 13.966 8.945 2.249 1.00 62.66 89 LYS A CA 1
ATOM 730 C C . LYS A 1 89 ? 13.699 8.155 0.961 1.00 62.66 89 LYS A C 1
ATOM 732 O O . LYS A 1 89 ? 12.571 7.728 0.732 1.00 62.66 89 LYS A O 1
ATOM 737 N N . GLY A 1 90 ? 14.733 7.937 0.144 1.00 61.47 90 GLY A N 1
ATOM 738 C CA . GLY A 1 90 ? 14.648 7.123 -1.070 1.00 61.47 90 GLY A CA 1
ATOM 739 C C . GLY A 1 90 ? 14.411 5.649 -0.749 1.00 61.47 90 GLY A C 1
ATOM 740 O O . GLY A 1 90 ? 13.593 5.006 -1.398 1.00 61.47 90 GLY A O 1
ATOM 741 N N . LEU A 1 91 ? 15.043 5.149 0.315 1.00 67.19 91 LEU A N 1
ATOM 742 C CA . LEU A 1 91 ? 14.877 3.776 0.790 1.00 67.19 91 LEU A CA 1
ATOM 743 C C . LEU A 1 91 ? 13.453 3.513 1.309 1.00 67.19 91 LEU A C 1
ATOM 745 O O . LEU A 1 91 ? 12.840 2.516 0.938 1.00 67.19 91 LEU A O 1
ATOM 749 N N . ILE A 1 92 ? 12.900 4.445 2.094 1.00 62.88 92 ILE A N 1
ATOM 750 C CA . ILE A 1 92 ? 11.513 4.376 2.583 1.00 62.88 92 ILE A CA 1
ATOM 751 C C . ILE A 1 92 ? 10.527 4.457 1.415 1.00 62.88 92 ILE A C 1
ATOM 753 O O . ILE A 1 92 ? 9.605 3.650 1.339 1.00 62.88 92 ILE A O 1
ATOM 757 N N . ARG A 1 93 ? 10.734 5.384 0.468 1.00 68.50 93 ARG A N 1
ATOM 758 C CA . ARG A 1 93 ? 9.882 5.508 -0.725 1.00 68.50 93 ARG A CA 1
ATOM 759 C C . ARG A 1 93 ? 9.908 4.238 -1.572 1.00 68.50 93 ARG A C 1
ATOM 761 O O . ARG A 1 93 ? 8.851 3.786 -2.005 1.00 68.50 93 ARG A O 1
ATOM 768 N N . LEU A 1 94 ? 11.088 3.657 -1.789 1.00 65.62 94 LEU A N 1
ATOM 769 C CA . LEU A 1 94 ? 11.239 2.401 -2.520 1.00 65.62 94 LEU A CA 1
ATOM 770 C C . LEU A 1 94 ? 10.506 1.262 -1.803 1.00 65.62 94 LEU A C 1
ATOM 772 O O . LEU A 1 94 ? 9.785 0.509 -2.448 1.00 65.62 94 LEU A O 1
ATOM 776 N N . GLY A 1 95 ? 10.639 1.179 -0.477 1.00 64.62 95 GLY A N 1
ATOM 777 C CA . GLY A 1 95 ? 9.960 0.165 0.320 1.00 64.62 95 GLY A CA 1
ATOM 778 C C . GLY A 1 95 ? 8.438 0.298 0.291 1.00 64.62 95 GLY A C 1
ATOM 779 O O . GLY A 1 95 ? 7.740 -0.674 0.010 1.00 64.62 95 GLY A O 1
ATOM 780 N N . LEU A 1 96 ? 7.923 1.514 0.494 1.00 65.44 96 LEU A N 1
ATOM 781 C CA . LEU A 1 96 ? 6.495 1.809 0.374 1.00 65.44 96 LEU A CA 1
ATOM 782 C C . LEU A 1 96 ? 5.979 1.454 -1.018 1.00 65.44 96 LEU A C 1
ATOM 784 O O . LEU A 1 96 ? 4.947 0.800 -1.122 1.00 65.44 96 LEU A O 1
ATOM 788 N N . THR A 1 97 ? 6.722 1.816 -2.069 1.00 67.00 97 THR A N 1
ATOM 789 C CA . THR A 1 97 ? 6.364 1.510 -3.460 1.00 67.00 97 THR A CA 1
ATOM 790 C C . THR A 1 97 ? 6.340 0.010 -3.724 1.00 67.00 97 THR A C 1
ATOM 792 O O . THR A 1 97 ? 5.400 -0.450 -4.359 1.00 67.00 97 THR A O 1
ATOM 795 N N . GLY A 1 98 ? 7.312 -0.750 -3.210 1.00 63.91 98 GLY A N 1
ATOM 796 C CA . GLY A 1 98 ? 7.357 -2.209 -3.336 1.00 63.91 98 GLY A CA 1
ATOM 797 C C . GLY A 1 98 ? 6.200 -2.907 -2.615 1.00 63.91 98 GLY A C 1
ATOM 798 O O . GLY A 1 98 ? 5.527 -3.739 -3.215 1.00 63.91 98 GLY A O 1
ATOM 799 N N . ILE A 1 99 ? 5.905 -2.522 -1.365 1.00 66.88 99 ILE A N 1
ATOM 800 C CA . ILE A 1 99 ? 4.796 -3.112 -0.590 1.00 66.88 99 ILE A CA 1
ATOM 801 C C . ILE A 1 99 ? 3.460 -2.871 -1.291 1.00 66.88 99 ILE A C 1
ATOM 803 O O . ILE A 1 99 ? 2.673 -3.790 -1.454 1.00 66.88 99 ILE A O 1
ATOM 807 N N . THR A 1 100 ? 3.197 -1.645 -1.720 1.00 66.50 100 THR A N 1
ATOM 808 C CA . THR A 1 100 ? 1.900 -1.264 -2.304 1.00 66.50 100 THR A CA 1
ATOM 809 C C . THR A 1 100 ? 1.746 -1.665 -3.771 1.00 66.50 100 THR A C 1
ATOM 811 O O . THR A 1 100 ? 0.620 -1.790 -4.239 1.00 66.50 100 THR A O 1
ATOM 814 N N . ALA A 1 101 ? 2.841 -1.869 -4.515 1.00 63.00 101 ALA A N 1
ATOM 815 C CA . ALA A 1 101 ? 2.779 -2.354 -5.896 1.00 63.00 101 ALA A CA 1
ATOM 816 C C . ALA A 1 101 ? 2.567 -3.875 -5.982 1.00 63.00 101 ALA A C 1
ATOM 818 O O . ALA A 1 101 ? 1.922 -4.334 -6.916 1.00 63.00 101 ALA A O 1
ATOM 819 N N . PHE A 1 102 ? 3.069 -4.648 -5.009 1.00 60.56 102 PHE A N 1
ATOM 820 C CA . PHE A 1 102 ? 3.017 -6.120 -5.043 1.00 60.56 102 PHE A CA 1
ATOM 821 C C . PHE A 1 102 ? 2.161 -6.733 -3.932 1.00 60.56 102 PHE A C 1
ATOM 823 O O . PHE A 1 102 ? 2.084 -7.956 -3.830 1.00 60.56 102 PHE A O 1
ATOM 830 N N . SER A 1 103 ? 1.523 -5.921 -3.083 1.00 69.00 103 SER A N 1
ATOM 831 C CA . SER A 1 103 ? 0.726 -6.425 -1.968 1.00 69.00 103 SER A CA 1
ATOM 832 C C . SER A 1 103 ? -0.541 -5.615 -1.714 1.00 69.00 103 SER A C 1
ATOM 834 O O . SER A 1 103 ? -0.524 -4.392 -1.655 1.00 69.00 103 SER A O 1
ATOM 836 N N . VAL A 1 104 ? -1.641 -6.332 -1.469 1.00 71.56 104 VAL A N 1
ATOM 837 C CA . VAL A 1 104 ? -2.940 -5.783 -1.027 1.00 71.56 104 VAL A CA 1
ATOM 838 C C . VAL A 1 104 ? -3.034 -5.766 0.509 1.00 71.56 104 VAL A C 1
ATOM 840 O O . VAL A 1 104 ? -4.064 -5.440 1.096 1.00 71.56 104 VAL A O 1
ATOM 843 N N . LEU A 1 105 ? -1.968 -6.148 1.213 1.00 69.88 105 LEU A N 1
ATOM 844 C CA . LEU A 1 105 ? -2.030 -6.376 2.654 1.00 69.88 105 LEU A CA 1
ATOM 845 C C . LEU A 1 105 ? -2.267 -5.119 3.496 1.00 69.88 105 LEU A C 1
ATOM 847 O O . LEU A 1 105 ? -3.078 -5.218 4.412 1.00 69.88 105 LEU A O 1
ATOM 851 N N . PRO A 1 106 ? -1.695 -3.936 3.195 1.00 77.19 106 PRO A N 1
ATOM 852 C CA . PRO A 1 106 ? -2.080 -2.707 3.892 1.00 77.19 106 PRO A CA 1
ATOM 853 C C . PRO A 1 106 ? -3.592 -2.446 3.832 1.00 77.19 106 PRO A C 1
ATOM 855 O O . PRO A 1 106 ? -4.200 -2.096 4.840 1.00 77.19 106 PRO A O 1
ATOM 858 N N . LEU A 1 107 ? -4.216 -2.704 2.678 1.00 80.06 107 LEU A N 1
ATOM 859 C CA . LEU A 1 107 ? -5.661 -2.569 2.499 1.00 80.06 107 LEU A CA 1
ATOM 860 C C . LEU A 1 107 ? -6.436 -3.618 3.320 1.00 80.06 107 LEU A C 1
ATOM 862 O O . LEU A 1 107 ? -7.438 -3.296 3.964 1.00 80.06 107 LEU A O 1
ATOM 866 N N . ARG A 1 108 ? -5.947 -4.867 3.363 1.00 80.31 108 ARG A N 1
ATOM 867 C CA . ARG A 1 108 ? -6.529 -5.937 4.196 1.00 80.31 108 ARG A CA 1
ATOM 868 C C . ARG A 1 108 ? -6.392 -5.664 5.695 1.00 80.31 108 ARG A C 1
ATOM 870 O O . ARG A 1 108 ? -7.334 -5.939 6.429 1.00 80.31 108 ARG A O 1
ATOM 877 N N . LEU A 1 109 ? -5.268 -5.110 6.151 1.00 81.88 109 LEU A N 1
ATOM 878 C CA . LEU A 1 109 ? -5.054 -4.757 7.559 1.00 81.88 109 LEU A CA 1
ATOM 879 C C . LEU A 1 109 ? -6.032 -3.680 8.015 1.00 81.88 109 LEU A C 1
ATOM 881 O O . LEU A 1 109 ? -6.661 -3.842 9.054 1.00 81.88 109 LEU A O 1
ATOM 885 N N . VAL A 1 110 ? -6.205 -2.620 7.221 1.00 86.12 110 VAL A N 1
ATOM 886 C CA . VAL A 1 110 ? -7.209 -1.583 7.500 1.00 86.12 110 VAL A CA 1
ATOM 887 C C . VAL A 1 110 ? -8.611 -2.191 7.564 1.00 86.12 110 VAL A C 1
ATOM 889 O O . VAL A 1 110 ? -9.363 -1.891 8.486 1.00 86.12 110 VAL A O 1
ATOM 892 N N . SER A 1 111 ? -8.940 -3.098 6.640 1.00 85.12 111 SER A N 1
ATOM 893 C CA . SER A 1 111 ? -10.240 -3.782 6.629 1.00 85.12 111 SER A CA 1
ATOM 894 C C . SER A 1 111 ? -10.454 -4.645 7.882 1.00 85.12 111 SER A C 1
ATOM 896 O O . SE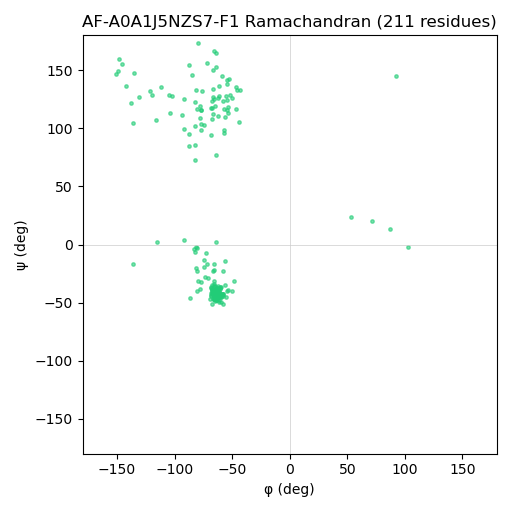R A 1 111 ? -11.522 -4.601 8.487 1.00 85.12 111 SER A O 1
ATOM 898 N N . LEU A 1 112 ? -9.431 -5.394 8.310 1.00 87.94 112 LEU A N 1
ATOM 899 C CA . LEU A 1 112 ? -9.477 -6.219 9.520 1.00 87.94 112 LEU A CA 1
ATOM 900 C C . LEU A 1 112 ? -9.595 -5.365 10.789 1.00 87.94 112 LEU A C 1
ATOM 902 O O . LEU A 1 112 ? -10.395 -5.678 11.666 1.00 87.94 112 LEU A O 1
ATOM 906 N N . LEU A 1 113 ? -8.831 -4.274 10.880 1.00 88.25 113 LEU A N 1
ATOM 907 C CA . LEU A 1 113 ? -8.927 -3.327 11.991 1.00 88.25 113 LEU A CA 1
ATOM 908 C C . LEU A 1 113 ? -10.322 -2.700 12.059 1.00 88.25 113 LEU A C 1
ATOM 910 O O . LEU A 1 113 ? -10.907 -2.646 13.137 1.00 88.25 113 LEU A O 1
ATOM 914 N N . GLY A 1 114 ? -10.881 -2.298 10.914 1.00 88.94 114 GLY A N 1
ATOM 915 C CA . GLY A 1 114 ? -12.252 -1.796 10.827 1.00 88.94 114 GLY A CA 1
ATOM 916 C C . GLY A 1 114 ? -13.278 -2.811 11.336 1.00 88.94 114 GLY A C 1
ATOM 917 O O . GLY A 1 114 ? -14.160 -2.449 12.113 1.00 88.94 114 GLY A O 1
ATOM 918 N N . LEU A 1 115 ? -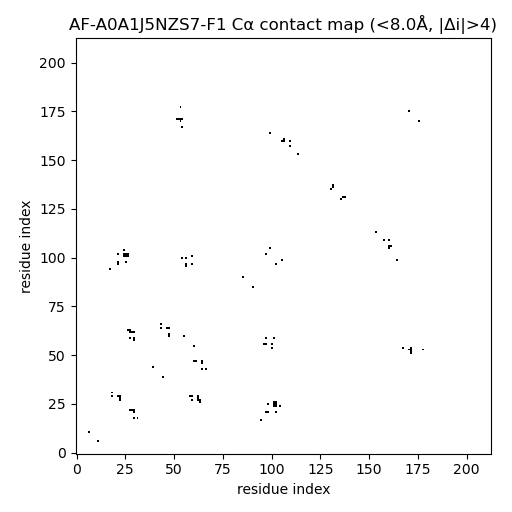13.123 -4.090 10.979 1.00 90.94 115 LEU A N 1
ATOM 919 C CA . LEU A 1 115 ? -13.987 -5.170 11.460 1.00 90.94 115 LEU A CA 1
ATOM 920 C C . LEU A 1 115 ? -13.887 -5.361 12.981 1.00 90.94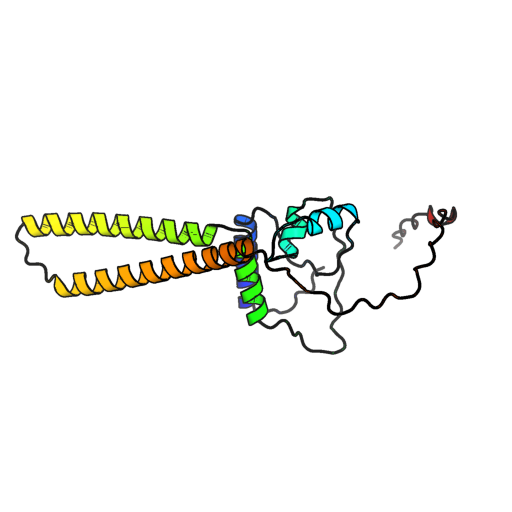 115 LEU A C 1
ATOM 922 O O . LEU A 1 115 ? -14.914 -5.436 13.654 1.00 90.94 115 LEU A O 1
ATOM 926 N N . LEU A 1 116 ? -12.670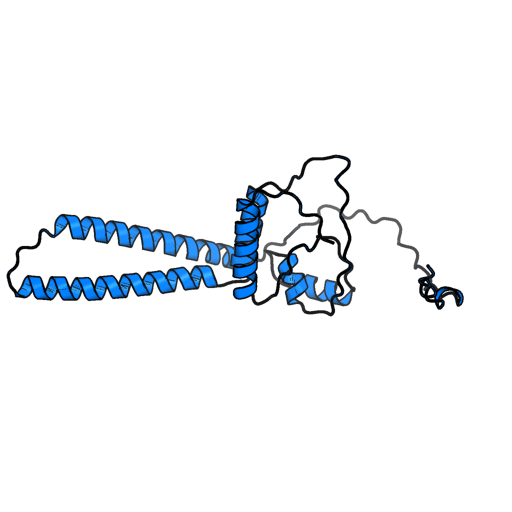 -5.405 13.532 1.00 92.00 116 LEU A N 1
ATOM 927 C CA . LEU A 1 116 ? -12.453 -5.559 14.976 1.00 92.00 116 LEU A CA 1
ATOM 928 C C . LEU A 1 116 ? -13.037 -4.384 15.768 1.00 92.00 116 LEU A C 1
ATOM 930 O O . LEU A 1 116 ? -13.687 -4.590 16.794 1.00 92.00 116 LEU A O 1
ATOM 934 N N . VAL A 1 117 ? -12.845 -3.157 15.277 1.00 91.19 117 VAL A N 1
ATOM 935 C CA . VAL A 1 117 ? -13.405 -1.946 15.891 1.00 91.19 117 VAL A CA 1
ATOM 936 C C . VAL A 1 117 ? -14.933 -1.953 15.814 1.00 91.19 117 VAL A C 1
ATOM 938 O O . VAL A 1 117 ? -15.581 -1.689 16.822 1.00 91.19 117 VAL A O 1
ATOM 941 N N . SER A 1 118 ? -15.518 -2.323 14.671 1.00 89.44 118 SER A N 1
ATOM 942 C CA . SER A 1 118 ? -16.971 -2.445 14.507 1.00 89.44 118 SER A CA 1
ATOM 943 C C . SER A 1 118 ? -17.574 -3.489 15.449 1.00 89.44 118 SER A C 1
ATOM 945 O O . SER A 1 118 ? -18.605 -3.229 16.064 1.00 89.44 118 SER A O 1
ATOM 947 N N . LEU A 1 119 ? -16.936 -4.654 15.593 1.00 93.31 119 LEU A N 1
ATOM 948 C CA . LEU A 1 119 ? -17.397 -5.709 16.498 1.00 93.31 119 LEU A CA 1
ATOM 949 C C . LEU A 1 119 ? -17.317 -5.262 17.964 1.00 93.31 119 LEU A C 1
ATOM 951 O O . LEU A 1 119 ? -18.267 -5.449 18.720 1.00 93.31 119 LEU A O 1
ATOM 955 N N . SER A 1 120 ? -16.215 -4.614 18.347 1.00 90.88 120 SER A N 1
ATOM 956 C CA . SER A 1 120 ? -16.026 -4.074 19.699 1.00 90.88 120 SER A CA 1
ATOM 957 C C . SER A 1 120 ? -17.058 -2.986 20.015 1.00 90.88 120 SER A C 1
ATOM 959 O O . SER A 1 120 ? -17.662 -2.997 21.086 1.00 90.88 120 SER A O 1
ATOM 961 N N . ALA A 1 121 ? -17.313 -2.082 19.063 1.00 89.44 121 ALA A N 1
ATOM 962 C CA . ALA A 1 121 ? -18.320 -1.034 19.187 1.00 89.44 121 ALA A CA 1
ATOM 963 C C . ALA A 1 121 ? -19.741 -1.608 19.295 1.00 89.44 121 ALA A C 1
ATOM 965 O O . ALA A 1 121 ? -20.538 -1.108 20.084 1.00 89.44 121 ALA A O 1
ATOM 966 N N . PHE A 1 122 ? -20.048 -2.678 18.557 1.00 89.94 122 PHE A N 1
ATOM 967 C CA . PHE A 1 122 ? -21.336 -3.365 18.644 1.00 89.94 122 PHE A CA 1
ATOM 968 C C . PHE A 1 122 ? -21.547 -4.010 20.019 1.00 89.94 122 PHE A C 1
ATOM 970 O O . PHE A 1 122 ? -22.573 -3.773 20.651 1.00 89.94 122 PHE A O 1
ATOM 977 N N . VAL A 1 123 ? -20.560 -4.762 20.524 1.00 93.81 123 VAL A N 1
ATOM 978 C CA . VAL A 1 123 ? -20.624 -5.380 21.863 1.00 93.81 123 VAL A CA 1
ATOM 979 C C . VAL A 1 123 ? -20.774 -4.315 22.951 1.00 93.81 123 VAL A C 1
ATOM 981 O O . VAL A 1 123 ? -21.628 -4.445 23.827 1.00 93.81 123 VAL A O 1
ATOM 984 N N . TYR A 1 124 ? -19.994 -3.234 22.871 1.00 89.31 124 TYR A N 1
ATOM 985 C CA . TYR A 1 124 ? -20.091 -2.120 23.812 1.00 89.31 124 TYR A CA 1
ATOM 986 C C . TYR A 1 124 ? -21.450 -1.407 23.722 1.00 89.31 124 TYR A C 1
ATOM 988 O O . TYR A 1 124 ? -22.053 -1.098 24.744 1.00 89.31 124 TYR A O 1
ATOM 996 N N . GLY A 1 125 ? -21.992 -1.216 22.517 1.00 87.00 125 GLY A N 1
ATOM 997 C CA . GLY A 1 125 ? -23.326 -0.647 22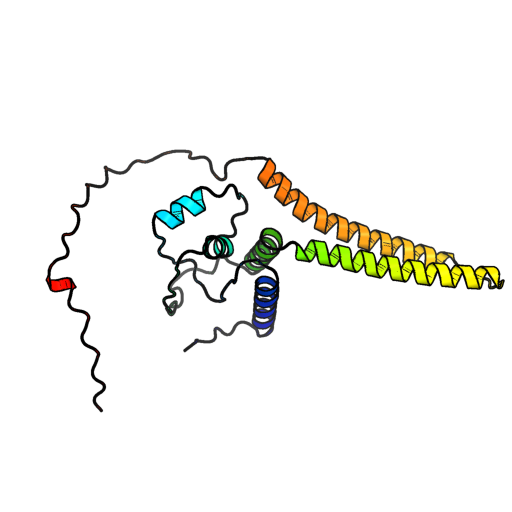.314 1.00 87.00 125 GLY A CA 1
ATOM 998 C C . GLY A 1 125 ? -24.446 -1.505 22.911 1.00 87.00 125 GLY A C 1
ATOM 999 O O . GLY A 1 125 ? -25.357 -0.967 23.543 1.00 87.00 125 GLY A O 1
ATOM 1000 N N . VAL A 1 126 ? -24.364 -2.833 22.776 1.00 90.56 126 VAL A N 1
ATOM 1001 C CA . VAL A 1 126 ? -25.303 -3.769 23.423 1.00 90.56 126 VAL A CA 1
ATOM 1002 C C . VAL A 1 126 ? -25.205 -3.664 24.947 1.00 90.56 126 VAL A C 1
ATOM 1004 O O . VAL A 1 126 ? -26.235 -3.577 25.610 1.00 90.56 126 VAL A O 1
ATOM 1007 N N . TYR A 1 127 ? -23.989 -3.602 25.497 1.00 89.75 127 TYR A N 1
ATOM 1008 C CA . TYR A 1 127 ? -23.764 -3.416 26.933 1.00 89.75 127 TYR A CA 1
ATOM 1009 C C . TYR A 1 127 ? -24.415 -2.126 27.460 1.00 89.75 127 TYR A C 1
ATOM 1011 O O . TYR A 1 127 ? -25.216 -2.189 28.393 1.00 89.75 127 TYR A O 1
ATOM 1019 N N . LEU A 1 128 ? -24.161 -0.978 26.814 1.00 86.94 128 LEU A N 1
ATOM 1020 C CA . LEU A 1 128 ? -24.790 0.295 27.197 1.00 86.94 128 LEU A CA 1
ATOM 1021 C C . LEU A 1 128 ? -26.315 0.246 27.086 1.00 86.94 128 LEU A C 1
ATOM 1023 O O . LEU A 1 128 ? -27.010 0.837 27.909 1.00 86.94 128 LEU A O 1
ATOM 1027 N N . SER A 1 129 ? -26.841 -0.447 26.075 1.00 85.88 129 SER A N 1
ATOM 1028 C CA . SER A 1 129 ? -28.287 -0.585 25.891 1.00 85.88 129 SER A CA 1
ATOM 1029 C C . SER A 1 129 ? -28.917 -1.335 27.066 1.00 85.88 129 SER A C 1
ATOM 1031 O O . SER A 1 129 ? -29.933 -0.893 27.596 1.00 85.88 129 SER A O 1
ATOM 1033 N N . ILE A 1 130 ? -28.294 -2.429 27.518 1.00 89.69 130 ILE A N 1
ATOM 1034 C CA . ILE A 1 130 ? -28.760 -3.204 28.678 1.00 89.69 130 ILE A CA 1
ATOM 1035 C C . ILE A 1 130 ? -28.704 -2.356 29.956 1.00 89.69 130 ILE A C 1
ATOM 1037 O O . ILE A 1 130 ? -29.695 -2.297 30.683 1.00 89.69 130 ILE A O 1
ATOM 1041 N N . GLU A 1 131 ? -27.592 -1.658 30.215 1.00 86.38 131 GLU A N 1
ATOM 1042 C CA . GLU A 1 131 ? -27.469 -0.772 31.385 1.00 86.38 131 GLU A CA 1
ATOM 1043 C C . GLU A 1 131 ? -28.511 0.354 31.387 1.00 86.38 131 GLU A C 1
ATOM 1045 O O . GLU A 1 131 ? -29.046 0.704 32.442 1.00 86.38 131 GLU A O 1
ATOM 1050 N N . HIS A 1 132 ? -28.836 0.895 30.210 1.00 84.50 132 HIS A N 1
ATOM 1051 C CA . HIS A 1 132 ? -29.859 1.924 30.071 1.00 84.50 132 HIS A CA 1
ATOM 1052 C C . HIS A 1 132 ? -31.255 1.403 30.444 1.00 84.50 132 HIS A C 1
ATOM 1054 O O . HIS A 1 132 ? -31.965 2.058 31.207 1.00 84.50 132 HIS A O 1
ATOM 1060 N N . PHE A 1 133 ? -31.637 0.206 29.979 1.00 86.00 133 PHE A N 1
ATOM 1061 C CA . PHE A 1 133 ? -32.920 -0.412 30.349 1.00 86.00 133 PHE A CA 1
ATOM 1062 C C . PHE A 1 133 ? -33.006 -0.794 31.837 1.00 86.00 133 PHE A C 1
ATOM 1064 O O . PHE A 1 133 ? -34.107 -0.872 32.377 1.00 86.00 133 PHE A O 1
ATOM 1071 N N . LEU A 1 134 ? -31.868 -0.986 32.512 1.00 88.81 134 LEU A N 1
ATOM 1072 C CA . LEU A 1 134 ? -31.784 -1.235 33.958 1.00 88.81 134 LEU A CA 1
ATOM 1073 C C . LEU A 1 134 ? -31.863 0.048 34.812 1.00 88.81 134 LEU A C 1
ATOM 1075 O O . LEU A 1 134 ? -31.873 -0.033 36.039 1.00 88.81 134 LEU A O 1
ATOM 1079 N N . GLY A 1 135 ? -31.960 1.228 34.188 1.00 81.06 135 GLY A N 1
ATOM 1080 C CA . GLY A 1 135 ? -32.197 2.501 34.876 1.00 81.06 135 GLY A CA 1
ATOM 1081 C C . GLY A 1 135 ? -30.940 3.219 35.380 1.00 81.06 135 GLY A C 1
ATOM 1082 O O . GLY A 1 135 ? -31.054 4.163 36.164 1.00 81.06 135 GLY A O 1
ATOM 1083 N N . HIS A 1 136 ? -29.742 2.820 34.940 1.00 79.50 136 HIS A N 1
ATOM 1084 C CA . HIS A 1 136 ? -28.502 3.508 35.306 1.00 79.50 136 HIS A CA 1
ATOM 1085 C C . HIS A 1 136 ? -28.334 4.831 34.533 1.00 79.50 136 HIS A C 1
ATOM 1087 O O . HIS A 1 136 ? -28.464 4.882 33.309 1.00 79.50 136 HIS A O 1
ATOM 1093 N N . GLN A 1 137 ? -28.003 5.920 35.241 1.00 74.38 137 GLN A N 1
ATOM 1094 C CA . GLN A 1 137 ? -27.670 7.206 34.619 1.00 74.38 137 GLN A CA 1
ATOM 1095 C C . GLN A 1 137 ? -26.205 7.213 34.169 1.00 74.38 137 GLN A C 1
ATOM 1097 O O . GLN A 1 137 ? -25.292 7.378 34.975 1.00 74.38 137 GLN A O 1
ATOM 1102 N N . LEU A 1 138 ? -25.986 7.034 32.868 1.00 71.00 138 LEU A N 1
ATOM 1103 C CA . LEU A 1 138 ? -24.657 7.043 32.260 1.00 71.00 138 LEU A CA 1
ATOM 1104 C C . LEU A 1 138 ? -24.296 8.461 31.777 1.00 71.00 138 LEU A C 1
ATOM 1106 O O . LEU A 1 138 ? -25.037 9.034 30.973 1.00 71.00 138 LEU A O 1
ATOM 1110 N N . PRO A 1 139 ? -23.159 9.047 32.201 1.00 71.06 139 PRO A N 1
ATOM 1111 C CA . PRO A 1 139 ? -22.674 10.312 31.653 1.00 71.06 139 PRO A CA 1
ATOM 1112 C C . PRO A 1 139 ? -22.218 10.118 30.194 1.00 71.06 139 PRO A C 1
ATOM 1114 O O . PRO A 1 139 ? -21.092 9.713 29.918 1.00 71.06 139 PRO A O 1
ATOM 1117 N N . GLY A 1 140 ? -23.119 10.388 29.243 1.00 78.88 140 GLY A N 1
ATOM 1118 C CA . GLY A 1 140 ? -22.943 10.018 27.832 1.00 78.88 140 GLY A CA 1
ATOM 1119 C C . GLY A 1 140 ? -22.076 10.956 26.986 1.00 78.88 140 GLY A C 1
ATOM 1120 O O . GLY A 1 140 ? -21.581 10.548 25.942 1.00 78.88 140 GLY A O 1
ATOM 1121 N N . TRP A 1 141 ? -21.857 12.211 27.390 1.00 82.25 141 TRP A N 1
ATOM 1122 C CA . TRP A 1 141 ? -21.198 13.181 26.501 1.00 82.25 141 TRP A CA 1
ATOM 1123 C C . TRP A 1 141 ? -19.720 12.855 26.242 1.00 82.25 141 TRP A C 1
ATOM 1125 O O . TRP A 1 141 ? -19.272 12.903 25.099 1.00 82.25 141 TRP A O 1
ATOM 1135 N N . ALA A 1 142 ? -18.967 12.476 27.279 1.00 82.25 142 ALA A N 1
ATOM 1136 C CA . ALA A 1 142 ? -17.542 12.176 27.145 1.00 82.25 142 ALA A CA 1
ATOM 1137 C C . ALA A 1 142 ? -17.292 10.921 26.290 1.00 82.25 142 ALA A C 1
ATOM 1139 O O . ALA A 1 142 ? -16.434 10.934 25.408 1.00 82.25 142 ALA A O 1
ATOM 1140 N N . THR A 1 143 ? -18.069 9.856 26.501 1.00 84.38 143 THR A N 1
ATOM 1141 C CA . THR A 1 143 ? -17.976 8.616 25.716 1.00 84.38 143 THR A CA 1
ATOM 1142 C C . THR A 1 143 ? -18.393 8.835 24.263 1.00 84.38 143 THR A C 1
ATOM 1144 O O . THR A 1 143 ? -17.710 8.350 23.362 1.00 84.38 143 THR A O 1
ATOM 1147 N N . LEU A 1 144 ? -19.440 9.631 24.013 1.00 87.62 144 LEU A N 1
ATOM 1148 C CA . LEU A 1 144 ? -19.847 10.015 22.659 1.00 87.62 144 LEU A CA 1
ATOM 1149 C C . LEU A 1 144 ? -18.780 10.862 21.956 1.00 87.62 144 LEU A C 1
ATOM 1151 O O . LEU A 1 144 ? -18.432 10.569 20.812 1.00 87.62 144 LEU A O 1
ATOM 1155 N N . ALA A 1 145 ? -18.229 11.879 22.624 1.00 88.06 145 ALA A N 1
ATOM 1156 C CA . ALA A 1 145 ? -17.207 12.747 22.044 1.00 88.06 145 ALA A CA 1
ATOM 1157 C C . ALA A 1 145 ? -15.942 11.956 21.676 1.00 88.06 145 ALA A C 1
ATOM 1159 O O . ALA A 1 145 ? -15.472 12.027 20.537 1.00 88.06 145 ALA A O 1
ATOM 1160 N N . VAL A 1 146 ? -15.428 11.146 22.608 1.00 87.69 146 VAL A N 1
ATOM 1161 C CA . VAL A 1 146 ? -14.238 10.312 22.381 1.00 87.69 146 VAL A CA 1
ATOM 1162 C C . VAL A 1 146 ? -14.503 9.257 21.307 1.00 87.69 146 VAL A C 1
ATOM 1164 O O . VAL A 1 146 ? -13.696 9.116 20.389 1.00 87.69 146 VAL A O 1
ATOM 1167 N N . GLY A 1 147 ? -15.640 8.556 21.368 1.00 89.06 147 GLY A N 1
ATOM 1168 C CA . GLY A 1 147 ? -16.005 7.536 20.384 1.00 89.06 147 GLY A CA 1
ATOM 1169 C C . GLY A 1 147 ? -16.120 8.100 18.967 1.00 89.06 147 GLY A C 1
ATOM 1170 O O . GLY A 1 147 ? -15.579 7.523 18.024 1.00 89.06 147 GLY A O 1
ATOM 1171 N N . THR A 1 148 ? -16.747 9.270 18.817 1.00 91.06 148 THR A N 1
ATOM 1172 C CA . THR A 1 148 ? -16.931 9.919 17.508 1.00 91.06 148 THR A CA 1
ATOM 1173 C C . THR A 1 148 ? -15.605 10.403 16.924 1.00 91.06 148 THR A C 1
ATOM 1175 O O . THR A 1 148 ? -15.331 10.170 15.745 1.00 91.06 148 THR A O 1
ATOM 1178 N N . LEU A 1 149 ? -14.746 11.030 17.738 1.00 92.69 149 LEU A N 1
ATOM 1179 C CA . LEU A 1 149 ? -13.415 11.471 17.302 1.00 92.69 149 LEU A CA 1
ATOM 1180 C C . LEU A 1 149 ? -12.524 10.288 16.917 1.00 92.69 149 LEU A C 1
ATOM 1182 O O . LEU A 1 149 ? -11.840 10.336 15.894 1.00 92.69 149 LEU A O 1
ATOM 1186 N N . PHE A 1 150 ? -12.565 9.212 17.701 1.00 87.81 150 PHE A N 1
ATOM 1187 C CA . PHE A 1 150 ? -11.797 8.003 17.431 1.00 87.81 150 PHE A CA 1
ATOM 1188 C C . PHE A 1 150 ? -12.231 7.326 16.123 1.00 87.81 150 PHE A C 1
ATOM 1190 O O . PHE A 1 150 ? -11.389 7.035 15.271 1.00 87.81 150 PHE A O 1
ATOM 1197 N N . LEU A 1 151 ? -13.542 7.147 15.918 1.00 89.81 151 LEU A N 1
ATOM 1198 C CA . LEU A 1 151 ? -14.088 6.604 14.670 1.00 89.81 151 LEU A CA 1
ATOM 1199 C C . LEU A 1 151 ? -13.733 7.484 13.467 1.00 89.81 151 LEU A C 1
ATOM 1201 O O . LEU A 1 151 ? -13.300 6.963 12.440 1.00 89.81 151 LEU A O 1
ATOM 1205 N N . SER A 1 152 ? -13.834 8.807 13.612 1.00 93.38 152 SER A N 1
ATOM 1206 C CA . SER A 1 152 ? -13.465 9.757 12.554 1.00 93.38 152 SER A CA 1
ATOM 1207 C C . SER A 1 152 ? -11.979 9.654 12.190 1.00 93.38 152 SER A C 1
ATOM 1209 O O . SER A 1 152 ? -11.623 9.649 11.011 1.00 93.38 152 SER A O 1
ATOM 1211 N N . GLY A 1 153 ? -11.097 9.503 13.184 1.00 90.00 153 GLY A N 1
ATOM 1212 C CA . GLY A 1 153 ? -9.663 9.299 12.963 1.00 90.00 153 GLY A CA 1
ATOM 1213 C C . GLY A 1 153 ? -9.354 8.009 12.195 1.00 90.00 153 GLY A C 1
ATOM 1214 O O . GLY A 1 153 ? -8.585 8.029 11.232 1.00 90.00 153 GLY A O 1
ATOM 1215 N N . ILE A 1 154 ? -9.994 6.893 12.565 1.00 89.31 154 ILE A N 1
ATOM 1216 C CA . ILE A 1 154 ? -9.833 5.607 11.864 1.00 89.31 154 ILE A CA 1
ATOM 1217 C C . ILE A 1 154 ? -10.361 5.687 10.430 1.00 89.31 154 ILE A C 1
ATOM 1219 O O . ILE A 1 154 ? -9.722 5.169 9.511 1.00 89.31 154 ILE A O 1
ATOM 1223 N N . GLN A 1 155 ? -11.503 6.341 10.213 1.00 90.38 155 GLN A N 1
ATOM 1224 C CA . GLN A 1 155 ? -12.067 6.535 8.876 1.00 90.38 155 GLN A CA 1
ATOM 1225 C C . GLN A 1 155 ? -11.132 7.359 7.985 1.00 90.38 155 GLN A C 1
ATOM 1227 O O . GLN A 1 155 ? -10.872 6.957 6.852 1.00 90.38 155 GLN A O 1
ATOM 1232 N N . LEU A 1 156 ? -10.563 8.455 8.501 1.00 93.31 156 LEU A N 1
ATOM 1233 C CA . LEU A 1 156 ? -9.584 9.269 7.772 1.00 93.31 156 LEU A CA 1
ATOM 1234 C C . LEU A 1 156 ? -8.314 8.481 7.429 1.00 93.31 156 LEU A C 1
ATOM 1236 O O . LEU A 1 156 ? -7.833 8.563 6.298 1.00 93.31 156 LEU A O 1
ATOM 1240 N N . LEU A 1 157 ? -7.798 7.670 8.359 1.00 86.62 157 LEU A N 1
ATOM 1241 C CA . LEU A 1 157 ? -6.674 6.766 8.081 1.00 86.62 157 LEU A CA 1
ATOM 1242 C C . LEU A 1 157 ? -7.021 5.749 6.988 1.00 86.62 157 LEU A C 1
ATOM 1244 O O . LEU A 1 157 ? -6.230 5.527 6.071 1.00 86.62 157 LEU A O 1
ATOM 1248 N N . SER A 1 158 ? -8.214 5.160 7.062 1.00 87.50 158 SER A N 1
ATOM 1249 C CA . SER A 1 158 ? -8.688 4.174 6.089 1.00 87.50 158 SER A CA 1
ATOM 1250 C C . SER A 1 158 ? -8.817 4.784 4.693 1.00 87.50 158 SER A C 1
ATOM 1252 O O . SER A 1 158 ? -8.335 4.210 3.716 1.00 87.50 158 SER A O 1
ATOM 1254 N N . LEU A 1 159 ? -9.394 5.985 4.607 1.00 91.06 159 LEU A N 1
ATOM 1255 C CA . LEU A 1 159 ? -9.479 6.764 3.373 1.00 91.06 159 LEU A CA 1
ATOM 1256 C C . LEU A 1 159 ? -8.097 7.122 2.825 1.00 91.06 159 LEU A C 1
ATOM 1258 O O . LEU A 1 159 ? -7.895 7.028 1.620 1.00 91.06 159 LEU A O 1
ATOM 1262 N N . GLY A 1 160 ? -7.135 7.470 3.683 1.00 89.38 160 GLY A N 1
ATOM 1263 C CA . GLY A 1 160 ? -5.755 7.729 3.271 1.00 89.38 160 GLY A CA 1
ATOM 1264 C C . GLY A 1 160 ? -5.106 6.518 2.595 1.00 89.38 160 GLY A C 1
ATOM 1265 O O . GLY A 1 160 ? -4.492 6.654 1.537 1.00 89.38 160 GLY A O 1
ATOM 1266 N N . VAL A 1 161 ? -5.300 5.319 3.154 1.00 86.25 161 VAL A N 1
ATOM 1267 C CA . VAL A 1 161 ? -4.808 4.077 2.535 1.00 86.25 161 VAL A CA 1
ATOM 1268 C C . VAL A 1 161 ? -5.505 3.822 1.202 1.00 86.25 161 VAL A C 1
ATOM 1270 O O . VAL A 1 161 ? -4.828 3.562 0.212 1.00 86.25 161 VAL A O 1
ATOM 1273 N N . ILE A 1 162 ? -6.833 3.948 1.133 1.00 88.75 162 ILE A N 1
ATOM 1274 C CA . ILE A 1 162 ? -7.581 3.784 -0.125 1.00 88.75 162 ILE A CA 1
ATOM 1275 C C . ILE A 1 162 ? -7.101 4.787 -1.184 1.00 88.75 162 ILE A C 1
ATOM 1277 O O . ILE A 1 162 ? -6.903 4.404 -2.336 1.00 88.75 162 ILE A O 1
ATOM 1281 N N . ALA A 1 163 ? -6.867 6.044 -0.804 1.00 91.06 163 ALA A N 1
ATOM 1282 C CA . ALA A 1 163 ? -6.394 7.092 -1.702 1.00 91.06 163 ALA A CA 1
ATOM 1283 C C . ALA A 1 163 ? -5.011 6.776 -2.300 1.00 91.06 163 ALA A C 1
ATOM 1285 O O . ALA A 1 163 ? -4.802 7.026 -3.486 1.00 91.06 163 ALA A O 1
ATOM 1286 N N . GLU A 1 164 ? -4.095 6.172 -1.534 1.00 85.31 164 GLU A N 1
ATOM 1287 C CA . GLU A 1 164 ? -2.791 5.712 -2.044 1.00 85.31 164 GLU A CA 1
ATOM 1288 C C . GLU A 1 164 ? -2.960 4.649 -3.146 1.00 85.31 164 GLU A C 1
ATOM 1290 O O . GLU A 1 164 ? -2.341 4.748 -4.210 1.00 85.31 164 GLU A O 1
ATOM 1295 N N . TYR A 1 165 ? -3.838 3.658 -2.948 1.00 86.25 165 TYR A N 1
ATOM 1296 C CA . TYR A 1 165 ? -4.122 2.651 -3.981 1.00 86.25 165 TYR A CA 1
ATOM 1297 C C . TYR A 1 165 ? -4.858 3.253 -5.180 1.00 86.25 165 TYR A C 1
ATOM 1299 O O . TYR A 1 165 ? -4.515 2.961 -6.327 1.00 86.25 165 TYR A O 1
ATOM 1307 N N . LEU A 1 166 ? -5.829 4.135 -4.940 1.00 89.88 166 LEU A N 1
ATOM 1308 C CA . LEU A 1 166 ? -6.577 4.797 -6.004 1.00 89.88 166 LEU A CA 1
ATOM 1309 C C . LEU A 1 166 ? -5.669 5.695 -6.855 1.00 89.88 166 LEU A C 1
ATOM 1311 O O . LEU A 1 166 ? -5.804 5.714 -8.074 1.00 89.88 166 LEU A O 1
ATOM 1315 N N . GLY A 1 167 ? -4.697 6.381 -6.248 1.00 88.38 167 GLY A N 1
ATOM 1316 C CA . GLY A 1 167 ? -3.693 7.174 -6.960 1.00 88.38 167 GLY A CA 1
ATOM 1317 C C . GLY A 1 167 ? -2.814 6.331 -7.889 1.00 88.38 167 GLY A C 1
ATOM 1318 O O . GLY A 1 167 ? -2.480 6.766 -8.999 1.00 88.38 167 GLY A O 1
ATOM 1319 N N . ARG A 1 168 ? -2.493 5.095 -7.486 1.00 81.75 168 ARG A N 1
ATOM 1320 C CA . ARG A 1 168 ? -1.774 4.130 -8.337 1.00 81.75 168 ARG A CA 1
ATOM 1321 C C . ARG A 1 168 ? -2.628 3.699 -9.514 1.00 81.75 168 ARG A C 1
ATOM 1323 O O . ARG A 1 168 ? -2.192 3.861 -10.649 1.00 81.75 168 ARG A O 1
ATOM 1330 N N . VAL A 1 169 ? -3.861 3.264 -9.254 1.00 87.00 169 VAL A N 1
ATOM 1331 C CA . VAL A 1 169 ? -4.824 2.902 -10.307 1.00 87.00 169 VAL A CA 1
ATOM 1332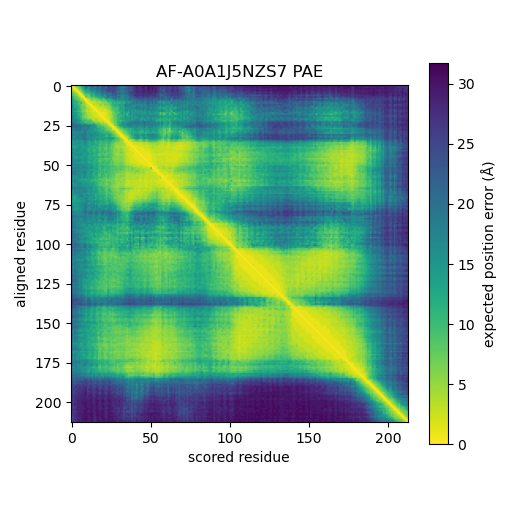 C C . VAL A 1 169 ? -5.012 4.062 -11.282 1.00 87.00 169 VAL A C 1
ATOM 1334 O O . VAL A 1 169 ? -4.921 3.877 -12.489 1.00 87.00 169 VAL A O 1
ATOM 1337 N N . PHE A 1 170 ? -5.180 5.283 -10.781 1.00 89.19 170 PHE A N 1
ATOM 1338 C CA . PHE A 1 170 ? -5.313 6.482 -11.602 1.00 89.19 170 PHE A CA 1
ATOM 1339 C C . PHE A 1 170 ? -4.091 6.744 -12.490 1.00 89.19 170 PHE A C 1
ATOM 1341 O O . PHE A 1 170 ? -4.241 7.154 -13.641 1.00 89.19 170 PHE A O 1
ATOM 1348 N N . THR A 1 171 ? -2.880 6.499 -11.985 1.00 86.38 171 THR A N 1
ATOM 1349 C CA . THR A 1 171 ? -1.638 6.653 -12.759 1.00 86.38 171 THR A CA 1
ATOM 1350 C C . THR A 1 171 ? -1.539 5.617 -13.879 1.00 86.38 171 THR A C 1
ATOM 1352 O O . THR A 1 171 ? -1.134 5.963 -14.993 1.00 86.38 171 THR A O 1
ATOM 1355 N N . GLU A 1 172 ? -1.962 4.381 -13.614 1.00 86.38 172 GLU A N 1
ATOM 1356 C CA . GLU A 1 172 ? -2.014 3.322 -14.625 1.00 86.38 172 GLU A CA 1
ATOM 1357 C C . GLU A 1 172 ? -3.106 3.609 -15.674 1.00 86.38 172 GLU A C 1
ATOM 1359 O O . GLU A 1 172 ? -2.837 3.598 -16.875 1.00 86.38 172 GLU A O 1
ATOM 1364 N N . VAL A 1 173 ? -4.319 3.988 -15.255 1.00 89.88 173 VAL A N 1
ATOM 1365 C CA . VAL A 1 173 ? -5.447 4.296 -16.161 1.00 89.88 173 VAL A CA 1
ATOM 1366 C C . VAL A 1 173 ? -5.186 5.539 -17.014 1.00 89.88 173 VAL A C 1
ATOM 1368 O O . VAL A 1 173 ? -5.612 5.599 -18.164 1.00 89.88 173 VAL A O 1
ATOM 1371 N N . LYS A 1 174 ? -4.434 6.523 -16.505 1.00 89.19 174 LYS A N 1
ATOM 1372 C CA . LYS A 1 174 ? -4.070 7.739 -17.254 1.00 89.19 174 LYS A CA 1
ATOM 1373 C C . LYS A 1 174 ? -3.320 7.474 -18.552 1.00 89.19 174 LYS A C 1
ATOM 1375 O O . LYS A 1 174 ? -3.257 8.370 -19.387 1.00 89.19 174 LYS A O 1
ATOM 1380 N N . GLN A 1 175 ? -2.661 6.325 -18.680 1.00 85.38 175 GLN A N 1
ATOM 1381 C CA . GLN A 1 175 ? -1.964 5.932 -19.901 1.00 85.38 175 GLN A CA 1
ATOM 1382 C C . GLN A 1 175 ? -0.938 6.977 -20.459 1.00 85.38 175 GLN A C 1
ATOM 1384 O O . GLN A 1 175 ? -0.499 6.849 -21.595 1.00 85.38 175 GLN A O 1
ATOM 1389 N N . ARG A 1 176 ? -0.396 7.891 -19.628 1.00 88.12 176 ARG A N 1
ATOM 1390 C CA . ARG A 1 176 ? 0.759 8.763 -19.950 1.00 88.12 176 ARG A CA 1
ATOM 1391 C C . ARG A 1 176 ? 2.104 8.029 -20.163 1.00 88.12 176 ARG A C 1
ATOM 1393 O O . ARG A 1 176 ? 2.566 7.352 -19.247 1.00 88.12 176 ARG A O 1
ATOM 1400 N N . PRO A 1 177 ? 2.793 8.222 -21.300 1.00 87.06 177 PRO A N 1
ATOM 1401 C CA . PRO A 1 177 ? 4.075 7.567 -21.564 1.00 87.06 177 PRO A CA 1
ATOM 1402 C C . PRO A 1 177 ? 5.127 7.904 -20.493 1.00 87.06 177 PRO A C 1
ATOM 1404 O O . PRO A 1 177 ? 5.147 9.013 -19.960 1.00 87.06 177 PRO A O 1
ATOM 1407 N N . VAL A 1 178 ? 5.994 6.934 -20.178 1.00 85.06 178 VAL A N 1
ATOM 1408 C CA . VAL A 1 178 ? 7.023 7.057 -19.123 1.00 85.06 178 VAL A CA 1
ATOM 1409 C C . VAL A 1 178 ? 8.073 8.111 -19.480 1.00 85.06 178 VAL A C 1
ATOM 1411 O O . VAL A 1 178 ? 8.584 8.803 -18.604 1.00 85.06 178 VAL A O 1
ATOM 1414 N N . PHE A 1 179 ? 8.381 8.245 -20.767 1.00 88.38 179 PHE A N 1
ATOM 1415 C CA . PHE A 1 179 ? 9.292 9.247 -21.296 1.00 88.38 179 PHE A CA 1
ATOM 1416 C C . PHE A 1 179 ? 8.853 9.659 -22.700 1.00 88.38 179 PHE A C 1
ATOM 1418 O O . PHE A 1 179 ? 8.121 8.937 -23.377 1.00 88.38 179 PHE A O 1
ATOM 1425 N N . ILE A 1 180 ? 9.316 10.829 -23.128 1.00 92.00 180 ILE A N 1
ATOM 1426 C CA . ILE A 1 180 ? 9.193 11.317 -24.500 1.00 92.00 180 ILE A CA 1
ATOM 1427 C C . ILE A 1 180 ? 10.619 11.517 -25.003 1.00 92.00 180 ILE A C 1
ATOM 1429 O O . ILE A 1 180 ? 11.433 12.139 -24.320 1.00 92.00 180 ILE A O 1
ATOM 1433 N N . VAL A 1 181 ? 10.934 10.947 -26.163 1.00 92.25 181 VAL A N 1
ATOM 1434 C CA . VAL A 1 181 ? 12.249 11.108 -26.791 1.00 92.25 181 VAL A CA 1
ATOM 1435 C C . VAL A 1 181 ? 12.294 12.483 -27.445 1.00 92.25 181 VAL A C 1
ATOM 1437 O O . VAL A 1 181 ? 11.475 12.770 -28.314 1.00 92.25 181 VAL A O 1
ATOM 1440 N N . ALA A 1 182 ? 13.222 13.333 -27.005 1.00 93.06 182 ALA A N 1
ATOM 1441 C CA . ALA A 1 182 ? 13.394 14.671 -27.567 1.00 93.06 182 ALA A CA 1
ATOM 1442 C C . ALA A 1 182 ? 14.208 14.648 -28.869 1.00 93.06 182 ALA A C 1
ATOM 1444 O O . ALA A 1 182 ? 13.870 15.340 -29.822 1.00 93.06 182 ALA A O 1
ATOM 1445 N N . GLU A 1 183 ? 15.256 13.826 -28.920 1.00 91.94 183 GLU A N 1
ATOM 1446 C CA . GLU A 1 183 ? 16.162 13.717 -30.060 1.00 91.94 183 GLU A CA 1
ATOM 1447 C C . GLU A 1 183 ? 16.739 12.298 -30.125 1.00 91.94 183 GLU A C 1
ATOM 1449 O O . GLU A 1 183 ? 16.944 11.656 -29.090 1.00 91.94 183 GLU A O 1
ATOM 1454 N N . HIS A 1 184 ? 16.997 11.805 -31.337 1.00 88.00 184 HIS A N 1
ATOM 1455 C CA . HIS A 1 184 ? 17.669 10.531 -31.565 1.00 88.00 184 HIS A CA 1
ATOM 1456 C C . HIS A 1 184 ? 18.998 10.782 -32.278 1.00 88.00 184 HIS A C 1
ATOM 1458 O O . HIS A 1 184 ? 19.023 11.086 -33.468 1.00 88.00 184 HIS A O 1
ATOM 1464 N N . VAL A 1 185 ? 20.108 10.640 -31.555 1.00 88.62 185 VAL A N 1
ATOM 1465 C CA . VAL A 1 185 ? 21.448 10.720 -32.146 1.00 88.62 185 VAL A CA 1
ATOM 1466 C C . VAL A 1 185 ? 21.869 9.310 -32.542 1.00 88.62 185 VAL A C 1
ATOM 1468 O O . VAL A 1 185 ? 22.271 8.503 -31.704 1.00 88.62 185 VAL A O 1
ATOM 1471 N N . SER A 1 186 ? 21.731 8.985 -33.823 1.00 82.69 186 SER A N 1
ATOM 1472 C CA . SER A 1 186 ? 22.183 7.701 -34.356 1.00 82.69 186 SER A CA 1
ATOM 1473 C C . SER A 1 186 ? 23.704 7.729 -34.532 1.00 82.69 186 SER A C 1
ATOM 1475 O O . SER A 1 186 ? 24.223 8.505 -35.331 1.00 82.69 186 SER A O 1
ATOM 1477 N N . GLY A 1 187 ? 24.426 6.886 -33.789 1.00 76.31 187 GLY A N 1
ATOM 1478 C CA . GLY A 1 187 ? 25.828 6.585 -34.093 1.00 76.31 187 GLY A CA 1
ATOM 1479 C C . GLY A 1 187 ? 25.962 5.844 -35.434 1.00 76.31 187 GLY A C 1
ATOM 1480 O O . GLY A 1 187 ? 24.953 5.359 -35.958 1.00 76.31 187 GLY A O 1
ATOM 1481 N N . PRO A 1 188 ? 27.177 5.734 -36.006 1.00 73.75 188 PRO A N 1
ATOM 1482 C CA . PRO A 1 188 ? 27.392 4.934 -37.210 1.00 73.75 188 PRO A CA 1
ATOM 1483 C C . PRO A 1 188 ? 26.850 3.512 -36.992 1.00 73.75 188 PRO A C 1
ATOM 1485 O O . PRO A 1 188 ? 26.953 2.998 -35.871 1.00 73.75 188 PRO A O 1
ATOM 1488 N N . PRO A 1 189 ? 26.241 2.888 -38.019 1.00 67.88 189 PRO A N 1
ATOM 1489 C CA . PRO A 1 189 ? 25.635 1.571 -37.886 1.00 67.88 189 PRO A CA 1
ATOM 1490 C C . PRO A 1 189 ? 26.654 0.614 -37.274 1.00 67.88 189 PRO A C 1
ATOM 1492 O O . PRO A 1 189 ? 27.799 0.546 -37.726 1.00 67.88 189 PRO A O 1
ATOM 1495 N N . ALA A 1 190 ? 26.249 -0.082 -36.209 1.00 62.75 190 ALA A N 1
ATOM 1496 C CA . ALA A 1 190 ? 27.061 -1.134 -35.627 1.00 62.75 190 ALA A CA 1
ATOM 1497 C C . ALA A 1 190 ? 27.349 -2.136 -36.747 1.00 62.75 190 ALA A C 1
ATOM 1499 O O . ALA A 1 190 ? 26.426 -2.792 -37.225 1.00 62.75 190 ALA A O 1
ATOM 1500 N N . GLN A 1 191 ? 28.603 -2.188 -37.207 1.00 59.34 191 GLN A N 1
ATOM 1501 C CA . GLN A 1 191 ? 29.036 -3.188 -38.174 1.00 59.34 191 GLN A CA 1
ATOM 1502 C C . GLN A 1 191 ? 28.590 -4.550 -37.652 1.00 59.34 191 GLN A C 1
ATOM 1504 O O . GLN A 1 191 ? 28.853 -4.877 -36.489 1.00 59.34 191 GLN A O 1
ATOM 1509 N N . GLU A 1 192 ? 27.863 -5.281 -38.497 1.00 53.41 192 GLU A N 1
ATOM 1510 C CA . GLU A 1 192 ? 27.445 -6.659 -38.274 1.00 53.41 192 GLU A CA 1
ATOM 1511 C C . GLU A 1 192 ? 28.663 -7.414 -37.730 1.00 53.41 192 GLU A C 1
ATOM 1513 O O . GLU A 1 192 ? 29.649 -7.623 -38.437 1.00 53.41 192 GLU A O 1
ATOM 1518 N N . ARG A 1 193 ? 28.670 -7.717 -36.427 1.00 58.28 193 ARG A N 1
ATOM 1519 C CA . ARG A 1 193 ? 29.738 -8.536 -35.861 1.00 58.28 193 ARG A CA 1
ATOM 1520 C C . ARG A 1 193 ? 29.527 -9.907 -36.472 1.00 58.28 193 ARG A C 1
ATOM 1522 O O . ARG A 1 193 ? 28.552 -10.565 -36.110 1.00 58.28 193 ARG A O 1
ATOM 1529 N N . GLU A 1 194 ? 30.404 -10.303 -37.395 1.00 56.75 194 GLU A N 1
ATOM 1530 C CA . GLU A 1 194 ? 30.456 -11.680 -37.877 1.00 56.75 194 GLU A CA 1
ATOM 1531 C C . GLU A 1 194 ? 30.333 -12.610 -36.664 1.00 56.75 194 GLU A C 1
ATOM 1533 O O . GLU A 1 194 ? 30.967 -12.347 -35.627 1.00 56.75 194 GLU A O 1
ATOM 1538 N N . PRO A 1 195 ? 29.472 -13.641 -36.729 1.00 54.78 195 PRO A N 1
ATOM 1539 C CA . PRO A 1 195 ? 29.330 -14.572 -35.627 1.00 54.78 195 PRO A CA 1
ATOM 1540 C C . PRO A 1 195 ? 30.728 -15.082 -35.303 1.00 54.78 195 PRO A C 1
ATOM 1542 O O . PRO A 1 195 ? 31.382 -15.662 -36.167 1.00 54.78 195 PRO A O 1
ATOM 1545 N N . ARG A 1 196 ? 31.209 -14.825 -34.077 1.00 57.53 196 ARG A N 1
ATOM 1546 C CA . ARG A 1 196 ? 32.437 -15.450 -33.586 1.00 57.53 196 ARG A CA 1
ATOM 1547 C C . ARG A 1 196 ? 32.203 -16.949 -33.686 1.00 57.53 196 ARG A C 1
ATOM 1549 O O . ARG A 1 196 ? 31.545 -17.529 -32.826 1.00 57.53 196 ARG A O 1
ATOM 1556 N N . THR A 1 197 ? 32.702 -17.563 -34.752 1.00 54.16 197 THR A N 1
ATOM 1557 C CA . THR A 1 197 ? 32.883 -19.004 -34.819 1.00 54.16 197 THR A CA 1
ATOM 1558 C C . THR A 1 197 ? 33.712 -19.345 -33.597 1.00 54.16 197 THR A C 1
ATOM 1560 O O . THR A 1 197 ? 34.817 -18.815 -33.458 1.00 54.16 197 THR A O 1
ATOM 1563 N N . ALA A 1 198 ? 33.141 -20.124 -32.677 1.00 56.88 198 ALA A N 1
ATOM 1564 C CA . ALA A 1 198 ? 33.836 -20.571 -31.483 1.00 56.88 198 ALA A CA 1
ATOM 1565 C C . ALA A 1 198 ? 35.213 -21.087 -31.910 1.00 56.88 198 ALA A C 1
ATOM 1567 O O . ALA A 1 198 ? 35.312 -22.012 -32.720 1.00 56.88 198 ALA A O 1
ATOM 1568 N N . HIS A 1 199 ? 36.272 -20.426 -31.446 1.00 51.84 199 HIS A N 1
ATOM 1569 C CA . HIS A 1 199 ? 37.609 -20.909 -31.720 1.00 51.84 199 HIS A CA 1
ATOM 1570 C C . HIS A 1 199 ? 37.744 -22.237 -30.956 1.00 51.84 199 HIS A C 1
ATOM 1572 O O . HIS A 1 199 ? 37.365 -22.283 -29.784 1.00 51.84 199 HIS A O 1
ATOM 1578 N N . PRO A 1 200 ? 38.261 -23.326 -31.556 1.00 55.28 200 PRO A N 1
ATOM 1579 C CA . PRO A 1 200 ? 38.343 -24.636 -30.895 1.00 55.28 200 PRO A CA 1
ATOM 1580 C C . PRO A 1 200 ? 39.111 -24.625 -29.559 1.00 55.28 200 PRO A C 1
ATOM 1582 O O . PRO A 1 200 ? 39.015 -25.573 -28.785 1.00 55.28 200 PRO A O 1
ATOM 1585 N N . SER A 1 201 ? 39.857 -23.552 -29.274 1.00 55.78 201 SER A N 1
ATOM 1586 C CA . SER A 1 201 ? 40.577 -23.332 -28.018 1.00 55.78 201 SER A CA 1
ATOM 1587 C C . SER A 1 201 ? 39.684 -22.952 -26.826 1.00 55.78 201 SER A C 1
ATOM 1589 O O . SER A 1 201 ? 40.122 -23.121 -25.690 1.00 55.78 201 SER A O 1
ATOM 1591 N N . ASP A 1 202 ? 38.456 -22.468 -27.044 1.00 52.38 202 ASP A N 1
ATOM 1592 C CA . ASP A 1 202 ? 37.565 -22.003 -25.961 1.00 52.38 202 ASP A CA 1
ATOM 1593 C C . ASP A 1 202 ? 36.800 -23.155 -25.277 1.00 52.38 202 ASP A C 1
ATOM 1595 O O . ASP A 1 202 ? 36.124 -22.958 -24.270 1.00 52.38 202 ASP A O 1
ATOM 1599 N N . ALA A 1 203 ? 36.920 -24.382 -25.799 1.00 51.03 203 ALA A N 1
ATOM 1600 C CA . ALA A 1 203 ? 36.302 -25.585 -25.236 1.00 51.03 203 ALA A CA 1
ATOM 1601 C C . ALA A 1 203 ? 37.082 -26.188 -24.054 1.00 51.03 203 ALA A C 1
ATOM 1603 O O . ALA A 1 203 ? 36.636 -27.173 -23.460 1.00 51.03 203 ALA A O 1
ATOM 1604 N N . LYS A 1 204 ? 38.246 -25.630 -23.695 1.00 49.62 204 LYS A N 1
ATOM 1605 C CA . LYS A 1 204 ? 39.001 -26.107 -22.538 1.00 49.62 204 LYS A CA 1
ATOM 1606 C C . LYS A 1 204 ? 38.502 -25.386 -21.288 1.00 49.62 204 LYS A C 1
ATOM 1608 O O . LYS A 1 204 ? 38.933 -24.276 -20.986 1.00 49.62 204 LYS A O 1
ATOM 1613 N N . LEU A 1 205 ? 37.574 -26.028 -20.571 1.00 58.22 205 LEU A N 1
ATOM 1614 C CA . LEU A 1 205 ? 37.313 -25.692 -19.170 1.00 58.22 205 LEU A CA 1
ATOM 1615 C C . LEU A 1 205 ? 38.666 -25.593 -18.439 1.00 58.22 205 LEU A C 1
ATOM 1617 O O . LEU A 1 205 ? 39.518 -26.460 -18.665 1.00 58.22 205 LEU A O 1
ATOM 1621 N N . PRO A 1 206 ? 38.891 -24.572 -17.592 1.00 53.66 206 PRO A N 1
ATOM 1622 C CA . PRO A 1 206 ? 40.076 -24.549 -16.746 1.00 53.66 206 PRO A CA 1
ATOM 1623 C C . PRO A 1 206 ? 40.105 -25.841 -15.925 1.00 53.66 206 PRO A C 1
ATOM 1625 O O . PRO A 1 206 ? 39.099 -26.216 -15.317 1.00 53.66 206 PRO A O 1
ATOM 1628 N N . GLU A 1 207 ? 41.236 -26.549 -15.968 1.00 59.78 207 GLU A N 1
ATOM 1629 C CA . GLU A 1 207 ? 41.443 -27.747 -15.156 1.00 59.78 207 GLU A CA 1
ATOM 1630 C C . GLU A 1 207 ? 41.198 -27.414 -13.677 1.00 59.78 207 GLU A C 1
ATOM 1632 O O . GLU A 1 207 ? 41.539 -26.309 -13.236 1.00 59.78 207 GLU A O 1
ATOM 1637 N N . PRO A 1 208 ? 40.578 -28.325 -12.904 1.00 43.34 208 PRO A N 1
ATOM 1638 C CA . PRO A 1 208 ? 40.354 -28.093 -11.488 1.00 43.34 208 PRO A CA 1
ATOM 1639 C C . PRO A 1 208 ? 41.704 -27.851 -10.816 1.00 43.34 208 PRO A C 1
ATOM 1641 O O . PRO A 1 208 ? 42.614 -28.673 -10.919 1.00 43.34 208 PRO A O 1
ATOM 1644 N N . CYS A 1 209 ? 41.821 -26.700 -10.150 1.00 46.44 209 CYS A N 1
ATOM 1645 C CA . CYS A 1 209 ? 42.973 -26.362 -9.329 1.00 46.44 209 CYS A CA 1
ATOM 1646 C C . CYS A 1 209 ? 43.175 -27.509 -8.334 1.00 46.44 209 CYS A C 1
ATOM 1648 O O . CYS A 1 209 ? 42.310 -27.770 -7.497 1.00 46.44 209 CYS A O 1
ATOM 1650 N N . ASN A 1 210 ? 44.275 -28.235 -8.487 1.00 44.78 210 ASN A N 1
ATOM 1651 C CA . ASN A 1 210 ? 44.656 -29.301 -7.586 1.00 44.78 210 ASN A CA 1
ATOM 1652 C C . ASN A 1 210 ? 44.945 -28.700 -6.207 1.00 44.78 210 ASN A C 1
ATOM 1654 O O . ASN A 1 210 ? 45.831 -27.866 -6.041 1.00 44.78 210 ASN A O 1
ATOM 1658 N N . GLU A 1 211 ? 44.187 -29.134 -5.203 1.00 48.81 211 GLU A N 1
ATOM 1659 C CA . GLU A 1 211 ? 44.628 -29.043 -3.818 1.00 48.81 211 GLU A CA 1
ATOM 1660 C C . GLU A 1 211 ? 45.884 -29.906 -3.678 1.00 48.81 211 GLU A C 1
ATOM 1662 O O . GLU A 1 211 ? 45.830 -31.135 -3.758 1.00 48.81 211 GLU A O 1
ATOM 1667 N N . SER A 1 212 ? 47.031 -29.263 -3.485 1.00 45.59 212 SER A N 1
ATOM 1668 C CA . SER A 1 212 ? 48.227 -29.933 -2.996 1.00 45.59 212 SER A CA 1
ATOM 1669 C C . SER A 1 212 ? 48.902 -29.079 -1.930 1.00 45.59 212 SER A C 1
ATOM 1671 O O . SER A 1 212 ? 49.630 -28.146 -2.265 1.00 45.59 212 SER A O 1
ATOM 1673 N N . THR A 1 213 ? 48.711 -29.534 -0.685 1.00 40.25 213 THR A N 1
ATOM 1674 C CA . THR A 1 213 ? 49.537 -29.345 0.531 1.00 40.25 213 THR A CA 1
ATOM 1675 C C . THR A 1 213 ? 49.621 -27.969 1.176 1.00 40.25 213 THR A C 1
ATOM 1677 O O . THR A 1 213 ? 50.110 -27.016 0.538 1.00 40.25 213 THR A O 1
#

Secondary structure (DSSP, 8-state):
--------HHHHHHHHHHHHHHHHHSSS---TT--S-----HHHHHHHHH---SS--HHHHHHHT----------PPPPSS---S--HHHHHHHHHHHHHHH--HHHHHHHHHHHHHHHHHHHHHHHHHHHHHTT----HHHHHHHHHHHHHHHHHHHHHHHHHHHHHHHHHHT---S--------PSP-------PPPGGGG-PPPP-----

Sequence (213 aa):
MQIERQEPKLQHGLKTLFYKLMNATSTVNLRSGAGDFRLLDRRVVNHINALPERNRFMKGLYEWVGFDSVWLEYQALPRAHGSSTFGWKGLIRLGLTGITAFSVLPLRLVSLLGLLVSLSAFVYGVYLSIEHFLGHQLPGWATLAVGTLFLSGIQLLSLGVIAEYLGRVFTEVKQRPVFIVAEHVSGPPAQEREPRTAHPSDAKLPEPCNEST

Organism: NCBI:txid410659

InterPro domains:
  IPR050256 Glycosyltransferase 2 [PTHR48090] (3-186)

Radius of gyration: 27.9 Å; Cα contacts (8 Å, |Δi|>4): 62; chains: 1; bounding box: 82×45×74 Å

Foldseek 3Di:
DDPDDPDPPVVVVVVVVLLVLLCVFFPFRQDPPDDPDDDDDPVLVVVLVPDLALLDPPSRSSRVVPDDDDDDDDDDDPDPDDDPPCDPVNVVVSSVSSCLVGGCVVLVVLVVVVVVLVVVVVVVVVVVVVVVVVPDDDPVPVVVVVVVVVVVVSVVVSVVVVVVNVVSVCVSVVSDDNDDDPDDDDDDPDPDPDPPPPDPVVPDDPDPDDDDD

Solvent-accessible surface area (backbone atoms only — not comparable to full-atom values): 13819 Å² total; per-residue (Å²): 135,84,83,77,72,90,58,58,70,67,58,49,51,53,47,53,49,49,48,49,53,39,44,76,52,27,96,36,81,68,70,88,86,73,68,93,79,81,89,75,58,70,71,58,52,55,57,62,68,67,49,86,70,74,87,70,52,59,78,54,49,64,54,61,74,62,65,96,80,87,86,80,90,74,83,84,71,81,73,92,71,83,78,78,84,77,41,72,71,54,52,51,52,50,50,53,49,50,47,62,71,50,28,66,54,74,62,50,50,49,52,50,51,51,49,54,50,51,53,51,50,49,56,50,49,52,51,53,52,54,45,48,77,71,67,56,89,71,84,55,65,64,58,49,53,52,51,50,52,52,52,50,51,52,50,52,53,47,49,53,56,51,48,58,54,49,52,50,52,50,58,55,70,62,67,69,74,94,72,79,85,88,75,84,87,80,70,80,78,79,71,82,72,70,78,78,69,77,57,84,76,75,76,64,70,80,72,80,82,76,91,74,136

pLDDT: mean 73.96, std 15.65, range [29.22, 93.81]

Mean predicted aligned error: 14.06 Å